Protein AF-A0A9E5IDM0-F1 (afdb_monomer_lite)

pLDDT: mean 70.28, std 18.26, range [24.25, 94.31]

Radius of gyration: 27.68 Å; chains: 1; bounding box: 79×39×85 Å

Structure (mmCIF, N/CA/C/O backbone):
data_AF-A0A9E5IDM0-F1
#
_entry.id   AF-A0A9E5IDM0-F1
#
loop_
_atom_site.group_PDB
_atom_site.id
_atom_site.type_symbol
_atom_site.label_atom_id
_atom_site.label_alt_id
_atom_site.label_comp_id
_atom_site.label_asym_id
_atom_site.label_entity_id
_atom_site.label_seq_id
_atom_site.pdbx_PDB_ins_code
_atom_site.Cartn_x
_atom_site.Cartn_y
_atom_site.Cartn_z
_atom_site.occupancy
_atom_site.B_iso_or_equiv
_atom_site.auth_seq_id
_atom_site.auth_comp_id
_atom_site.auth_asym_id
_atom_site.auth_atom_id
_atom_site.pdbx_PDB_model_num
ATOM 1 N N . MET A 1 1 ? 21.790 -0.151 -39.544 1.00 65.44 1 MET A N 1
ATOM 2 C CA . MET A 1 1 ? 23.079 0.474 -39.955 1.00 65.44 1 MET A CA 1
ATOM 3 C C . MET A 1 1 ? 24.210 -0.533 -40.186 1.00 65.44 1 MET A C 1
ATOM 5 O O . MET A 1 1 ? 24.882 -0.435 -41.205 1.00 65.44 1 MET A O 1
ATOM 9 N N . LEU A 1 2 ? 24.419 -1.517 -39.302 1.00 84.44 2 LEU A N 1
ATOM 10 C CA . LEU A 1 2 ? 25.559 -2.453 -39.369 1.00 84.44 2 LEU A CA 1
ATOM 11 C C . LEU A 1 2 ? 25.642 -3.279 -40.671 1.00 84.44 2 LEU A C 1
ATOM 13 O O . LEU A 1 2 ? 26.721 -3.464 -41.222 1.00 84.44 2 LEU A O 1
ATOM 17 N N . VAL A 1 3 ? 24.496 -3.730 -41.190 1.00 89.75 3 VAL A N 1
ATOM 18 C CA . VAL A 1 3 ? 24.413 -4.532 -42.426 1.00 89.75 3 VAL A CA 1
ATOM 19 C C . VAL A 1 3 ? 24.857 -3.738 -43.662 1.00 89.75 3 VAL A C 1
ATOM 21 O O . VAL A 1 3 ? 25.519 -4.286 -44.539 1.00 89.75 3 VAL A O 1
ATOM 24 N N . LEU A 1 4 ? 24.542 -2.441 -43.721 1.00 87.81 4 LEU A N 1
ATOM 25 C CA . LEU A 1 4 ? 24.950 -1.579 -44.836 1.00 87.81 4 LEU A CA 1
ATOM 26 C C . LEU A 1 4 ? 26.448 -1.256 -44.771 1.00 87.81 4 LEU A C 1
ATOM 28 O O . LEU A 1 4 ? 27.125 -1.334 -45.790 1.00 87.81 4 LEU A O 1
ATOM 32 N N . ALA A 1 5 ? 26.981 -1.006 -43.571 1.00 86.94 5 ALA A N 1
ATOM 33 C CA . ALA A 1 5 ? 28.419 -0.825 -43.368 1.00 86.94 5 ALA A CA 1
ATOM 34 C C . ALA A 1 5 ? 29.219 -2.087 -43.749 1.00 86.94 5 ALA A C 1
ATOM 36 O O . ALA A 1 5 ? 30.272 -1.996 -44.377 1.00 86.94 5 ALA A O 1
ATOM 37 N N . ALA A 1 6 ? 28.697 -3.278 -43.437 1.00 89.12 6 ALA A N 1
ATOM 38 C CA . ALA A 1 6 ? 29.298 -4.540 -43.866 1.00 89.12 6 ALA A CA 1
ATOM 39 C C . ALA A 1 6 ? 29.249 -4.720 -45.396 1.00 89.12 6 ALA A C 1
ATOM 41 O O . ALA A 1 6 ? 30.237 -5.139 -45.997 1.00 89.12 6 ALA A O 1
ATOM 42 N N . ARG A 1 7 ? 28.129 -4.365 -46.043 1.00 88.88 7 ARG A N 1
ATOM 43 C CA . ARG A 1 7 ? 27.989 -4.395 -47.511 1.00 88.88 7 ARG A CA 1
ATOM 44 C C . ARG A 1 7 ? 28.996 -3.476 -48.205 1.00 88.88 7 ARG A C 1
ATOM 46 O O . ARG A 1 7 ? 29.552 -3.866 -49.232 1.00 88.88 7 ARG A O 1
ATOM 53 N N . GLU A 1 8 ? 29.228 -2.292 -47.651 1.00 86.06 8 GLU A N 1
ATOM 54 C CA . GLU A 1 8 ? 30.198 -1.323 -48.163 1.00 86.06 8 GLU A CA 1
ATOM 55 C C . GLU A 1 8 ? 31.639 -1.829 -48.005 1.00 86.06 8 GLU A C 1
ATOM 57 O O . GLU A 1 8 ? 32.403 -1.820 -48.971 1.00 86.06 8 GLU A O 1
ATOM 62 N N . ALA A 1 9 ? 31.976 -2.371 -46.830 1.00 87.19 9 ALA A N 1
ATOM 63 C CA . ALA A 1 9 ? 33.301 -2.921 -46.545 1.00 87.19 9 ALA A CA 1
ATOM 64 C C . ALA A 1 9 ? 33.654 -4.135 -47.424 1.00 87.19 9 ALA A C 1
ATOM 66 O O . ALA A 1 9 ? 34.781 -4.247 -47.894 1.00 87.19 9 ALA A O 1
ATOM 67 N N . VAL A 1 10 ? 32.698 -5.036 -47.679 1.00 87.88 10 VAL A N 1
ATOM 68 C CA . VAL A 1 10 ? 32.912 -6.217 -48.540 1.00 87.88 10 VAL A CA 1
ATOM 69 C C . VAL A 1 10 ? 32.861 -5.850 -50.026 1.00 87.88 10 VAL A C 1
ATOM 71 O O . VAL A 1 10 ? 33.499 -6.493 -50.856 1.00 87.88 10 VAL A O 1
ATOM 74 N N . GLY A 1 11 ? 32.113 -4.803 -50.374 1.00 82.56 11 GLY A N 1
ATOM 75 C CA . GLY A 1 11 ? 31.937 -4.353 -51.750 1.00 82.56 11 GLY A CA 1
ATOM 76 C C . GLY A 1 11 ? 33.143 -3.655 -52.368 1.00 82.56 11 GLY A C 1
ATOM 77 O O . GLY A 1 11 ? 33.160 -3.508 -53.587 1.00 82.56 11 GLY A O 1
ATOM 78 N N . ASN A 1 12 ? 34.114 -3.190 -51.570 1.00 80.69 12 ASN A N 1
ATOM 79 C CA . ASN A 1 12 ? 35.267 -2.403 -52.039 1.00 80.69 12 ASN A CA 1
ATOM 80 C C . ASN A 1 12 ? 34.879 -1.248 -52.994 1.00 80.69 12 ASN A C 1
ATOM 82 O O . ASN A 1 12 ? 35.569 -0.967 -53.971 1.00 80.69 12 ASN A O 1
ATOM 86 N N . GLY A 1 13 ? 33.743 -0.587 -52.742 1.00 74.06 13 GLY A N 1
ATOM 87 C CA . GLY A 1 13 ? 33.247 0.522 -53.568 1.00 74.06 13 GLY A CA 1
ATOM 88 C C . GLY A 1 13 ? 32.545 0.122 -54.875 1.00 74.06 13 GLY A C 1
ATOM 89 O O . GLY A 1 13 ? 32.106 1.002 -55.617 1.00 74.06 13 GLY A O 1
ATOM 90 N N . VAL A 1 14 ? 32.389 -1.176 -55.161 1.00 81.56 14 VAL A N 1
ATOM 91 C CA . VAL A 1 14 ? 31.625 -1.666 -56.318 1.00 81.56 14 VAL A CA 1
ATOM 92 C C . VAL A 1 14 ? 30.125 -1.542 -56.045 1.00 81.56 14 VAL A C 1
ATOM 94 O O . VAL A 1 14 ? 29.574 -2.204 -55.155 1.00 81.56 14 VAL A O 1
ATOM 97 N N . LYS A 1 15 ? 29.465 -0.691 -56.838 1.00 77.00 15 LYS A N 1
ATOM 98 C CA . LYS A 1 15 ? 28.010 -0.513 -56.825 1.00 77.00 15 LYS A CA 1
ATOM 99 C C . LYS A 1 15 ? 27.348 -1.625 -57.627 1.00 77.00 15 LYS A C 1
ATOM 101 O O . LYS A 1 15 ? 27.653 -1.796 -58.804 1.00 77.00 15 LYS A O 1
ATOM 106 N N . ASP A 1 16 ? 26.440 -2.346 -56.983 1.00 87.44 16 ASP A N 1
ATOM 107 C CA . ASP A 1 16 ? 25.633 -3.384 -57.619 1.00 87.44 16 ASP A CA 1
ATOM 108 C C . ASP A 1 16 ? 24.217 -3.286 -57.062 1.00 87.44 16 ASP A C 1
ATOM 110 O O . ASP A 1 16 ? 23.962 -3.620 -55.904 1.00 87.44 16 ASP A O 1
ATOM 114 N N . GLU A 1 17 ? 23.295 -2.825 -57.905 1.00 85.06 17 GLU A N 1
ATOM 115 C CA . GLU A 1 17 ? 21.913 -2.552 -57.518 1.00 85.06 17 GLU A CA 1
ATOM 116 C C . GLU A 1 17 ? 21.200 -3.788 -56.957 1.00 85.06 17 GLU A C 1
ATOM 118 O O . GLU A 1 17 ? 20.354 -3.668 -56.067 1.00 85.06 17 GLU A O 1
ATOM 123 N N . THR A 1 18 ? 21.553 -4.989 -57.424 1.00 89.00 18 THR A N 1
ATOM 124 C CA . THR A 1 18 ? 20.909 -6.227 -56.974 1.00 89.00 18 THR A CA 1
ATOM 125 C C . THR A 1 18 ? 21.349 -6.605 -55.561 1.00 89.00 18 THR A C 1
ATOM 127 O O . THR A 1 18 ? 20.502 -6.902 -54.706 1.00 89.00 18 THR A O 1
ATOM 130 N N . PHE A 1 19 ? 22.652 -6.523 -55.276 1.00 85.81 19 PHE A N 1
ATOM 131 C CA . PHE A 1 19 ? 23.197 -6.780 -53.943 1.00 85.81 19 PHE A CA 1
ATOM 132 C C . PHE A 1 19 ? 22.873 -5.657 -52.958 1.00 85.81 19 PHE A C 1
ATOM 134 O O . PHE A 1 19 ? 22.609 -5.936 -51.788 1.00 85.81 19 PHE A O 1
ATOM 141 N N . ASP A 1 20 ? 22.815 -4.408 -53.415 1.00 87.75 20 ASP A N 1
ATOM 142 C CA . ASP A 1 20 ? 22.456 -3.256 -52.583 1.00 87.75 20 ASP A CA 1
ATOM 143 C C . ASP A 1 20 ? 20.983 -3.330 -52.154 1.00 87.75 20 ASP A C 1
ATOM 145 O O . ASP A 1 20 ? 20.658 -3.148 -50.976 1.00 87.75 20 ASP A O 1
ATOM 149 N N . ALA A 1 21 ? 20.089 -3.725 -53.066 1.00 89.19 21 ALA A N 1
ATOM 150 C CA . ALA A 1 21 ? 18.690 -3.981 -52.737 1.00 89.19 21 ALA A CA 1
ATOM 151 C C . ALA A 1 21 ? 18.520 -5.169 -51.769 1.00 89.19 21 ALA A C 1
ATOM 153 O O . ALA A 1 21 ? 17.662 -5.131 -50.881 1.00 89.19 21 ALA A O 1
ATOM 154 N N . ALA A 1 22 ? 19.327 -6.227 -51.908 1.00 90.44 22 ALA A N 1
ATOM 155 C CA . ALA A 1 22 ? 19.320 -7.357 -50.977 1.00 90.44 22 ALA A CA 1
ATOM 156 C C . ALA A 1 22 ? 19.828 -6.961 -49.580 1.00 90.44 22 ALA A C 1
ATOM 158 O O . ALA A 1 22 ? 19.197 -7.312 -48.579 1.00 90.44 22 ALA A O 1
ATOM 159 N N . ALA A 1 23 ? 20.906 -6.177 -49.510 1.00 90.25 23 ALA A N 1
ATOM 160 C CA . ALA A 1 23 ? 21.456 -5.653 -48.264 1.00 90.25 23 ALA A CA 1
ATOM 161 C C . ALA A 1 23 ? 20.461 -4.735 -47.543 1.00 90.25 23 ALA A C 1
ATOM 163 O O . ALA A 1 23 ? 20.332 -4.821 -46.324 1.00 90.25 23 ALA A O 1
ATOM 164 N N . MET A 1 24 ? 19.700 -3.918 -48.279 1.00 92.00 24 MET A N 1
ATOM 165 C CA . MET A 1 24 ? 18.653 -3.079 -47.695 1.00 92.00 24 MET A CA 1
ATOM 166 C C . MET A 1 24 ? 17.530 -3.914 -47.067 1.00 92.00 24 MET A C 1
ATOM 168 O O . MET A 1 24 ? 17.132 -3.655 -45.933 1.00 92.00 24 MET A O 1
ATOM 172 N N . ARG A 1 25 ? 17.057 -4.965 -47.750 1.00 92.69 25 ARG A N 1
ATOM 173 C CA . ARG A 1 25 ? 16.041 -5.874 -47.187 1.00 92.69 25 ARG A CA 1
ATOM 174 C C . ARG A 1 25 ? 16.535 -6.562 -45.914 1.00 92.69 25 ARG A C 1
ATOM 176 O O . ARG A 1 25 ? 15.801 -6.620 -44.930 1.00 92.69 25 ARG A O 1
ATOM 183 N N . ALA A 1 26 ? 17.779 -7.040 -45.917 1.00 91.62 26 ALA A N 1
ATOM 184 C CA . ALA A 1 26 ? 18.397 -7.641 -44.739 1.00 91.62 26 ALA A CA 1
ATOM 185 C C . ALA A 1 26 ? 18.574 -6.622 -43.601 1.00 91.62 26 ALA A C 1
ATOM 187 O O . ALA A 1 26 ? 18.282 -6.936 -42.450 1.00 91.62 26 ALA A O 1
ATOM 188 N N . ALA A 1 27 ? 18.982 -5.388 -43.914 1.00 92.31 27 ALA A N 1
ATOM 189 C CA . ALA A 1 27 ? 19.094 -4.310 -42.940 1.00 92.31 27 ALA A CA 1
ATOM 190 C C . ALA A 1 27 ? 17.739 -4.013 -42.287 1.00 92.31 27 ALA A C 1
ATOM 192 O O . ALA A 1 27 ? 17.658 -3.990 -41.065 1.00 92.31 27 ALA A O 1
ATOM 193 N N . CYS A 1 28 ? 16.667 -3.869 -43.071 1.00 90.00 28 CYS A N 1
ATOM 194 C CA . CYS A 1 28 ? 15.320 -3.676 -42.534 1.00 90.00 28 CYS A CA 1
ATOM 195 C C . CYS A 1 28 ? 14.881 -4.844 -41.640 1.00 90.00 28 CYS A C 1
ATOM 197 O O . CYS A 1 28 ? 14.351 -4.608 -40.561 1.00 90.00 28 CYS A O 1
ATOM 199 N N . ALA A 1 29 ? 15.124 -6.092 -42.049 1.00 91.31 29 ALA A N 1
ATOM 200 C CA . ALA A 1 29 ? 14.767 -7.262 -41.246 1.00 91.31 29 ALA A CA 1
ATOM 201 C C . ALA A 1 29 ? 15.514 -7.295 -39.900 1.00 91.31 29 ALA A C 1
ATOM 203 O O . ALA A 1 29 ? 14.903 -7.539 -38.861 1.00 91.31 29 ALA A O 1
ATOM 204 N N . VAL A 1 30 ? 16.817 -7.000 -39.902 1.00 89.19 30 VAL A N 1
ATOM 205 C CA . VAL A 1 30 ? 17.631 -6.949 -38.679 1.00 89.19 30 VAL A CA 1
ATOM 206 C C . VAL A 1 30 ? 17.204 -5.793 -37.777 1.00 89.19 30 VAL A C 1
ATOM 208 O O . VAL A 1 30 ? 17.076 -5.993 -36.575 1.00 89.19 30 VAL A O 1
ATOM 211 N N . GLU A 1 31 ? 16.927 -4.611 -38.331 1.00 88.81 31 GLU A N 1
ATOM 212 C CA . GLU A 1 31 ? 16.444 -3.468 -37.545 1.00 88.81 31 GLU A CA 1
ATOM 213 C C . GLU A 1 31 ? 15.046 -3.723 -36.961 1.00 88.81 31 GLU A C 1
ATOM 215 O O . GLU A 1 31 ? 14.772 -3.310 -35.840 1.00 88.81 31 GLU A O 1
ATOM 220 N N . LEU A 1 32 ? 14.172 -4.462 -37.657 1.00 83.06 32 LEU A N 1
ATOM 221 C CA . LEU A 1 32 ? 12.877 -4.885 -37.112 1.00 83.06 32 LEU A CA 1
ATOM 222 C C . LEU A 1 32 ? 13.038 -5.863 -35.940 1.00 83.06 32 LEU A C 1
ATOM 224 O O . LEU A 1 32 ? 12.354 -5.715 -34.930 1.00 83.06 32 LEU A O 1
ATOM 228 N N . ILE A 1 33 ? 13.953 -6.832 -36.045 1.00 82.81 33 ILE A N 1
ATOM 229 C CA . ILE A 1 33 ? 14.266 -7.759 -34.944 1.00 82.81 33 ILE A CA 1
ATOM 230 C C . ILE A 1 33 ? 14.919 -7.009 -33.777 1.00 82.81 33 ILE A C 1
ATOM 232 O O . ILE A 1 33 ? 14.589 -7.275 -32.625 1.00 82.81 33 ILE A O 1
ATOM 236 N N . HIS A 1 34 ? 15.800 -6.049 -34.058 1.00 80.69 34 HIS A N 1
ATOM 237 C CA . HIS A 1 34 ? 16.436 -5.213 -33.044 1.00 80.69 34 HIS A CA 1
ATOM 238 C C . HIS A 1 34 ? 15.423 -4.309 -32.328 1.00 80.69 34 HIS A C 1
ATOM 240 O O . HIS A 1 34 ? 15.423 -4.225 -31.105 1.00 80.69 34 HIS A O 1
ATOM 246 N N . ALA A 1 35 ? 14.505 -3.681 -33.064 1.00 75.06 35 ALA A N 1
ATOM 247 C CA . ALA A 1 35 ? 13.420 -2.902 -32.478 1.00 75.06 35 ALA A CA 1
ATOM 248 C C . ALA A 1 35 ? 12.491 -3.788 -31.635 1.00 75.06 35 ALA A C 1
ATOM 250 O O . ALA A 1 35 ? 12.112 -3.407 -30.531 1.00 75.06 35 ALA A O 1
ATOM 251 N N . TYR A 1 36 ? 12.170 -4.990 -32.122 1.00 76.44 36 TYR A N 1
ATOM 252 C CA . TYR A 1 36 ? 11.422 -5.982 -31.355 1.00 76.44 36 TYR A CA 1
ATOM 253 C C . TYR A 1 36 ? 12.153 -6.378 -30.066 1.00 76.44 36 TYR A C 1
ATOM 255 O O . TYR A 1 36 ? 11.517 -6.399 -29.015 1.00 76.44 36 TYR A O 1
ATOM 263 N N . SER A 1 37 ? 13.466 -6.642 -30.112 1.00 71.19 37 SER A N 1
ATOM 264 C CA . SER A 1 37 ? 14.245 -7.000 -28.922 1.00 71.19 37 SER A CA 1
ATOM 265 C C . SER A 1 37 ? 14.309 -5.849 -27.925 1.00 71.19 37 SER A C 1
ATOM 267 O O . SER A 1 37 ? 14.095 -6.086 -26.751 1.00 71.19 37 SER A O 1
ATOM 269 N N . LEU A 1 38 ? 14.490 -4.603 -28.375 1.00 68.69 38 LEU A N 1
ATOM 270 C CA . LEU A 1 38 ? 14.462 -3.421 -27.504 1.00 68.69 38 LEU A CA 1
ATOM 271 C C . LEU A 1 38 ? 13.108 -3.254 -26.798 1.00 68.69 38 LEU A C 1
ATOM 273 O O . LEU A 1 38 ? 13.064 -2.980 -25.604 1.00 68.69 38 LEU A O 1
ATOM 277 N N . VAL A 1 39 ? 11.999 -3.462 -27.517 1.00 64.00 39 VAL A N 1
ATOM 278 C CA . VAL A 1 39 ? 10.646 -3.406 -26.935 1.00 64.00 39 VAL A CA 1
ATOM 279 C C . VAL A 1 39 ? 10.404 -4.571 -25.969 1.00 64.00 39 VAL A C 1
ATOM 281 O O . VAL A 1 39 ? 9.762 -4.395 -24.935 1.00 64.00 39 VAL A O 1
ATOM 284 N N . HIS A 1 40 ? 10.912 -5.764 -26.284 1.00 56.91 40 HIS A N 1
ATOM 285 C CA . HIS A 1 40 ? 10.828 -6.926 -25.399 1.00 56.91 40 HIS A CA 1
ATOM 286 C C . HIS A 1 40 ? 11.726 -6.798 -24.156 1.00 56.91 40 HIS A C 1
ATOM 288 O O . HIS A 1 40 ? 11.295 -7.190 -23.075 1.00 56.91 40 HIS A O 1
ATOM 294 N N . ASP A 1 41 ? 12.902 -6.183 -24.279 1.00 55.91 41 ASP A N 1
ATOM 295 C CA . ASP A 1 41 ? 13.816 -5.829 -23.181 1.00 55.91 41 ASP A CA 1
ATOM 296 C C . ASP A 1 41 ? 13.243 -4.721 -22.277 1.00 55.91 41 ASP A C 1
ATOM 298 O O . ASP A 1 41 ? 13.732 -4.491 -21.168 1.00 55.91 41 ASP A O 1
ATOM 302 N N . ASP A 1 42 ? 12.214 -4.008 -22.741 1.00 49.47 42 ASP A N 1
ATOM 303 C CA . ASP A 1 42 ? 11.459 -3.022 -21.965 1.00 49.47 42 ASP A CA 1
ATOM 304 C C . ASP A 1 42 ? 10.237 -3.637 -21.254 1.00 49.47 42 ASP A C 1
ATOM 306 O O . ASP A 1 42 ? 9.565 -2.952 -20.472 1.00 49.47 42 ASP A O 1
ATOM 310 N N . MET A 1 43 ? 9.937 -4.927 -21.469 1.00 48.06 43 MET A N 1
ATOM 311 C CA . MET A 1 43 ? 8.842 -5.592 -20.766 1.00 48.06 43 MET A CA 1
ATOM 312 C C . MET A 1 43 ? 9.243 -6.031 -19.343 1.00 48.06 43 MET A C 1
ATOM 314 O O . MET A 1 43 ? 10.197 -6.793 -19.173 1.00 48.06 43 MET A O 1
ATOM 318 N N . PRO A 1 44 ? 8.458 -5.670 -18.302 1.00 49.38 44 PRO A N 1
ATOM 319 C CA . PRO A 1 44 ? 8.784 -5.950 -16.895 1.00 49.38 44 PRO A CA 1
ATOM 320 C C . PRO A 1 44 ? 8.924 -7.431 -16.517 1.00 49.38 44 PRO A C 1
ATOM 322 O O . PRO A 1 44 ? 9.389 -7.730 -15.424 1.00 49.38 44 PRO A O 1
ATOM 325 N N . CYS A 1 45 ? 8.451 -8.354 -17.360 1.00 52.25 45 CYS A N 1
ATOM 326 C CA . CYS A 1 45 ? 8.518 -9.796 -17.124 1.00 52.25 45 CYS A CA 1
ATOM 327 C C . CYS A 1 45 ? 9.753 -10.478 -17.738 1.00 52.25 45 CYS A C 1
ATOM 329 O O . CYS A 1 45 ? 9.960 -11.656 -17.460 1.00 52.25 45 CYS A O 1
ATOM 331 N N . MET A 1 46 ? 10.540 -9.774 -18.563 1.00 50.16 46 MET A N 1
ATOM 332 C CA . MET A 1 46 ? 11.764 -10.301 -19.189 1.00 50.16 46 MET A CA 1
ATOM 333 C C . MET A 1 46 ? 13.034 -9.513 -18.840 1.00 50.16 46 MET A C 1
ATOM 335 O O . MET A 1 46 ? 14.132 -10.002 -19.094 1.00 50.16 46 MET A O 1
ATOM 339 N N . ASP A 1 47 ? 12.901 -8.343 -18.215 1.00 55.16 47 ASP A N 1
ATOM 340 C CA . ASP A 1 47 ? 14.022 -7.581 -17.666 1.00 55.16 47 ASP A CA 1
ATOM 341 C C . ASP A 1 47 ? 14.554 -8.268 -16.389 1.00 55.16 47 ASP A C 1
ATOM 343 O O . ASP A 1 47 ? 13.863 -8.298 -15.372 1.00 55.16 47 ASP A O 1
ATOM 347 N N . ASN A 1 48 ? 15.758 -8.851 -16.457 1.00 55.03 48 ASN A N 1
ATOM 348 C CA . ASN A 1 48 ? 16.472 -9.463 -15.322 1.00 55.03 48 ASN A CA 1
ATOM 349 C C . ASN A 1 48 ? 17.638 -8.585 -14.819 1.00 55.03 48 ASN A C 1
ATOM 351 O O . ASN A 1 48 ? 18.375 -8.999 -13.919 1.00 55.03 48 ASN A O 1
ATOM 355 N N . ASP A 1 49 ? 17.850 -7.404 -15.412 1.00 59.38 49 ASP A N 1
ATOM 356 C CA . ASP A 1 49 ? 18.984 -6.548 -15.072 1.00 59.38 49 ASP A CA 1
ATOM 357 C C . ASP A 1 49 ? 18.708 -5.727 -13.813 1.00 59.38 49 ASP A C 1
ATOM 359 O O . ASP A 1 49 ? 17.672 -5.076 -13.666 1.00 59.38 49 ASP A O 1
ATOM 363 N N . VAL A 1 50 ? 19.689 -5.692 -12.907 1.00 59.44 50 VAL A N 1
ATOM 364 C CA . VAL A 1 50 ? 19.544 -4.991 -11.623 1.00 59.44 50 VAL A CA 1
ATOM 365 C C . VAL A 1 50 ? 19.606 -3.462 -11.786 1.00 59.44 50 VAL A C 1
ATOM 367 O O . VAL A 1 50 ? 19.000 -2.711 -11.018 1.00 59.44 50 VAL A O 1
ATOM 370 N N . LEU A 1 51 ? 20.349 -2.983 -12.790 1.00 59.88 51 LEU A N 1
ATOM 371 C CA . LEU A 1 51 ? 20.607 -1.565 -13.044 1.00 59.88 51 LEU A CA 1
ATOM 372 C C . LEU A 1 51 ? 20.520 -1.254 -14.542 1.00 59.88 51 LEU A C 1
ATOM 374 O O . LEU A 1 51 ? 21.138 -1.927 -15.360 1.00 59.88 51 LEU A O 1
ATOM 378 N N . ARG A 1 52 ? 19.869 -0.143 -14.894 1.00 63.44 52 ARG A N 1
ATOM 379 C CA . ARG A 1 52 ? 19.848 0.440 -16.239 1.00 63.44 52 ARG A CA 1
ATOM 380 C C . ARG A 1 52 ? 20.253 1.910 -16.168 1.00 63.44 52 ARG A C 1
ATOM 382 O O . ARG A 1 52 ? 19.649 2.708 -15.456 1.00 63.44 52 ARG A O 1
ATOM 389 N N . ARG A 1 53 ? 21.303 2.287 -16.909 1.00 69.31 53 ARG A N 1
ATOM 390 C CA . ARG A 1 53 ? 21.861 3.662 -16.930 1.00 69.31 53 ARG A CA 1
ATOM 391 C C . ARG A 1 53 ? 22.195 4.203 -15.527 1.00 69.31 53 ARG A C 1
ATOM 393 O O . ARG A 1 53 ? 21.976 5.377 -15.239 1.00 69.31 53 ARG A O 1
ATOM 400 N N . GLY A 1 54 ? 22.681 3.328 -14.643 1.00 62.25 54 GLY A N 1
ATOM 401 C CA . GLY A 1 54 ? 23.013 3.671 -13.256 1.00 62.25 54 GLY A CA 1
ATOM 402 C C . GLY A 1 54 ? 21.806 3.850 -12.328 1.00 62.25 54 GLY A C 1
ATOM 403 O O . GLY A 1 54 ? 21.984 4.285 -11.194 1.00 62.25 54 GLY A O 1
ATOM 404 N N . LYS A 1 55 ? 20.589 3.524 -12.782 1.00 56.88 55 LYS A N 1
ATOM 405 C CA . LYS A 1 55 ? 19.369 3.531 -11.968 1.00 56.88 55 LYS A CA 1
ATOM 406 C C . LYS A 1 55 ? 18.821 2.109 -11.822 1.00 56.88 55 LYS A C 1
ATOM 408 O O . LYS A 1 55 ? 18.921 1.347 -12.780 1.00 56.88 55 LYS A O 1
ATOM 413 N N . PRO A 1 56 ? 18.231 1.740 -10.677 1.00 61.41 56 PRO A N 1
ATOM 414 C CA . PRO A 1 56 ? 17.511 0.477 -10.546 1.00 61.41 56 PRO A CA 1
ATOM 415 C C . PRO A 1 56 ? 16.395 0.364 -11.588 1.00 61.41 56 PRO A C 1
ATOM 417 O O . PRO A 1 56 ? 15.709 1.346 -11.880 1.00 61.41 56 PRO A O 1
ATOM 420 N N . THR A 1 57 ? 16.223 -0.824 -12.158 1.00 61.69 57 THR A N 1
ATOM 421 C CA . THR A 1 57 ? 15.102 -1.149 -13.053 1.00 61.69 57 THR A CA 1
ATOM 422 C C . THR A 1 57 ? 13.787 -1.212 -12.267 1.00 61.69 57 THR A C 1
ATOM 424 O O . THR A 1 57 ? 13.775 -1.360 -11.046 1.00 61.69 57 THR A O 1
ATOM 427 N N . VAL A 1 58 ? 12.643 -1.083 -12.948 1.00 58.09 58 VAL A N 1
ATOM 428 C CA . VAL A 1 58 ? 11.312 -0.977 -12.305 1.00 58.09 58 VAL A CA 1
ATOM 429 C C . VAL A 1 58 ? 10.996 -2.206 -11.440 1.00 58.09 58 VAL A C 1
ATOM 431 O O . VAL A 1 58 ? 10.431 -2.070 -10.355 1.00 58.09 58 VAL A O 1
ATOM 434 N N . HIS A 1 59 ? 11.390 -3.403 -11.878 1.00 59.56 59 HIS A N 1
ATOM 435 C CA . HIS A 1 59 ? 11.190 -4.633 -11.112 1.00 59.56 59 HIS A CA 1
ATOM 436 C C . HIS A 1 59 ? 12.116 -4.715 -9.883 1.00 59.56 59 HIS A C 1
ATOM 438 O O . HIS A 1 59 ? 11.717 -5.283 -8.874 1.00 59.56 59 HIS A O 1
ATOM 444 N N . VAL A 1 60 ? 13.294 -4.086 -9.896 1.00 60.72 60 VAL A N 1
ATOM 445 C CA . VAL A 1 60 ? 14.141 -3.944 -8.696 1.00 60.72 60 VAL A CA 1
ATOM 446 C C . VAL A 1 60 ? 13.594 -2.870 -7.763 1.00 60.72 60 VAL A C 1
ATOM 448 O O . VAL A 1 60 ? 13.532 -3.071 -6.555 1.00 60.72 60 VAL A O 1
ATOM 451 N N . GLN A 1 61 ? 13.158 -1.737 -8.314 1.00 63.81 61 GLN A N 1
ATOM 452 C CA . GLN A 1 61 ? 12.669 -0.605 -7.531 1.00 63.81 61 GLN A CA 1
ATOM 453 C C . GLN A 1 61 ? 11.328 -0.901 -6.839 1.00 63.81 61 GLN A C 1
ATOM 455 O O . GLN A 1 61 ? 11.120 -0.475 -5.706 1.00 63.81 61 GLN A O 1
ATOM 460 N N . PHE A 1 62 ? 10.414 -1.622 -7.499 1.00 65.25 62 PHE A N 1
ATOM 461 C CA . PHE A 1 62 ? 9.060 -1.881 -6.986 1.00 65.25 62 PHE A CA 1
ATOM 462 C C . PHE A 1 62 ? 8.744 -3.363 -6.755 1.00 65.25 62 PHE A C 1
ATOM 464 O O . PHE A 1 62 ? 7.741 -3.674 -6.104 1.00 65.25 62 PHE A O 1
ATOM 471 N N . GLY A 1 63 ? 9.553 -4.291 -7.273 1.00 75.56 63 GLY A N 1
ATOM 472 C CA . GLY A 1 63 ? 9.246 -5.722 -7.221 1.00 75.56 63 GLY A CA 1
ATOM 473 C C . GLY A 1 63 ? 9.275 -6.289 -5.811 1.00 75.56 63 GLY A C 1
ATOM 474 O O . GLY A 1 63 ? 8.383 -7.063 -5.474 1.00 75.56 63 GLY A O 1
ATOM 475 N N . GLU A 1 64 ? 10.197 -5.847 -4.952 1.00 78.88 64 GLU A N 1
ATOM 476 C CA . GLU A 1 64 ? 10.224 -6.267 -3.543 1.00 78.88 64 GLU A CA 1
ATOM 477 C C . GLU A 1 64 ? 8.954 -5.820 -2.805 1.00 78.88 64 GLU A C 1
ATOM 479 O O . GLU A 1 64 ? 8.270 -6.626 -2.173 1.00 78.88 64 GLU A O 1
ATOM 484 N N . ALA A 1 65 ? 8.558 -4.554 -2.966 1.00 85.19 65 ALA A N 1
ATOM 485 C CA . ALA A 1 65 ? 7.337 -4.041 -2.355 1.00 85.19 65 ALA A CA 1
ATOM 486 C C . ALA A 1 65 ? 6.081 -4.762 -2.872 1.00 85.19 65 ALA A C 1
ATOM 488 O O . ALA A 1 65 ? 5.130 -4.989 -2.119 1.00 85.19 65 ALA A O 1
ATOM 489 N N . GLN A 1 66 ? 6.057 -5.137 -4.154 1.00 87.12 66 GLN A N 1
ATOM 490 C CA . GLN A 1 66 ? 4.957 -5.903 -4.732 1.00 87.12 66 GLN A CA 1
ATOM 491 C C . GLN A 1 66 ? 4.952 -7.365 -4.261 1.00 87.12 66 GLN A C 1
ATOM 493 O O . GLN A 1 66 ? 3.872 -7.905 -4.010 1.00 87.12 66 GLN A O 1
ATOM 498 N N . ALA A 1 67 ? 6.120 -7.988 -4.102 1.00 80.38 67 ALA A N 1
ATOM 499 C CA . ALA A 1 67 ? 6.263 -9.333 -3.553 1.00 80.38 67 ALA A CA 1
ATOM 500 C C . ALA A 1 67 ? 5.751 -9.385 -2.109 1.00 80.38 67 ALA A C 1
ATOM 502 O O . ALA A 1 67 ? 4.849 -10.170 -1.820 1.00 80.38 67 ALA A O 1
ATOM 503 N N . LEU A 1 68 ? 6.202 -8.460 -1.255 1.00 85.44 68 LEU A N 1
ATOM 504 C CA . LEU A 1 68 ? 5.715 -8.304 0.120 1.00 85.44 68 LEU A CA 1
ATOM 505 C C . LEU A 1 68 ? 4.208 -8.039 0.166 1.00 85.44 68 LEU A C 1
ATOM 507 O O . LEU A 1 68 ? 3.483 -8.605 0.981 1.00 85.44 68 LEU A O 1
ATOM 511 N N . PHE A 1 69 ? 3.686 -7.212 -0.741 1.00 90.31 69 PHE A N 1
ATOM 512 C CA . PHE A 1 69 ? 2.247 -6.975 -0.820 1.00 90.31 69 PHE A CA 1
ATOM 513 C C . PHE A 1 69 ? 1.462 -8.252 -1.170 1.00 90.31 69 PHE A C 1
ATOM 515 O O . PHE A 1 69 ? 0.404 -8.521 -0.592 1.00 90.31 69 PHE A O 1
ATOM 522 N N . ASN A 1 70 ? 1.960 -9.046 -2.117 1.00 86.81 70 ASN A N 1
ATOM 523 C CA . ASN A 1 70 ? 1.329 -10.303 -2.510 1.00 86.81 70 ASN A CA 1
ATOM 524 C C . ASN A 1 70 ? 1.404 -11.333 -1.380 1.00 86.81 70 ASN A C 1
ATOM 526 O O . ASN A 1 70 ? 0.398 -11.976 -1.080 1.00 86.81 70 ASN A O 1
ATOM 530 N N . GLU A 1 71 ? 2.547 -11.426 -0.707 1.00 81.69 71 GLU A N 1
ATOM 531 C CA . GLU A 1 71 ? 2.739 -12.258 0.476 1.00 81.69 71 GLU A CA 1
ATOM 532 C C . GLU A 1 71 ? 1.749 -11.869 1.585 1.00 81.69 71 GLU A C 1
ATOM 534 O O . GLU A 1 71 ? 0.970 -12.709 2.039 1.00 81.69 71 GLU A O 1
ATOM 539 N N . GLY A 1 72 ? 1.634 -10.578 1.911 1.00 88.44 72 GLY A N 1
ATOM 540 C CA . GLY A 1 72 ? 0.633 -10.079 2.858 1.00 88.44 72 GLY A CA 1
ATOM 541 C C . GLY A 1 72 ? -0.806 -10.431 2.460 1.00 88.44 72 GLY A C 1
ATOM 542 O O . GLY A 1 72 ? -1.626 -10.795 3.304 1.00 88.44 72 GLY A O 1
ATOM 543 N N . SER A 1 73 ? -1.118 -10.412 1.160 1.00 90.31 73 SER A N 1
ATOM 544 C CA . SER A 1 73 ? -2.414 -10.859 0.630 1.00 90.31 73 SER A CA 1
ATOM 545 C C . SER A 1 73 ? -2.658 -12.352 0.835 1.00 90.31 73 SER A C 1
ATOM 547 O O . SER A 1 73 ? -3.770 -12.744 1.201 1.00 90.31 73 SER A O 1
ATOM 549 N N . THR A 1 74 ? -1.635 -13.192 0.654 1.00 86.44 74 THR A N 1
ATOM 550 C CA . THR A 1 74 ? -1.742 -14.627 0.951 1.00 86.44 74 THR A CA 1
ATOM 551 C C . THR A 1 74 ? -1.940 -14.871 2.443 1.00 86.44 74 THR A C 1
ATOM 553 O O . THR A 1 74 ? -2.880 -15.576 2.812 1.00 86.44 74 THR A O 1
ATOM 556 N N . PHE A 1 75 ? -1.163 -14.212 3.308 1.00 85.31 75 PHE A N 1
ATOM 557 C CA . PHE A 1 75 ? -1.328 -14.311 4.756 1.00 85.31 75 PHE A CA 1
ATOM 558 C C . PHE A 1 75 ? -2.727 -13.899 5.202 1.00 85.31 75 PHE A C 1
ATOM 560 O O . PHE A 1 75 ? -3.383 -14.668 5.909 1.00 85.31 75 PHE A O 1
ATOM 567 N N . TYR A 1 76 ? -3.234 -12.772 4.694 1.00 89.06 76 TYR A N 1
ATOM 568 C CA . TYR A 1 76 ? -4.593 -12.315 4.967 1.00 89.06 76 TYR A CA 1
ATOM 569 C C . TYR A 1 76 ? -5.633 -13.379 4.599 1.00 89.06 76 TYR A C 1
ATOM 571 O O . TYR A 1 76 ? -6.517 -13.684 5.395 1.00 89.06 76 TYR A O 1
ATOM 579 N N . LYS A 1 77 ? -5.537 -13.959 3.394 1.00 87.06 77 LYS A N 1
ATOM 580 C CA . LYS A 1 77 ? -6.489 -14.981 2.924 1.00 87.06 77 LYS A CA 1
ATOM 581 C C . LYS A 1 77 ? -6.430 -16.256 3.763 1.00 87.06 77 LYS A C 1
ATOM 583 O O . LYS A 1 77 ? -7.446 -16.915 3.927 1.00 87.06 77 LYS A O 1
ATOM 588 N N . THR A 1 78 ? -5.258 -16.578 4.307 1.00 89.44 78 THR A N 1
ATOM 589 C CA . THR A 1 78 ? -5.063 -17.709 5.228 1.00 89.44 78 THR A CA 1
ATOM 590 C C . THR A 1 78 ? -5.421 -17.393 6.687 1.00 89.44 78 THR A C 1
ATOM 592 O O . THR A 1 78 ? -5.178 -18.223 7.554 1.00 89.44 78 THR A O 1
ATOM 595 N N . GLY A 1 79 ? -5.958 -16.202 6.988 1.00 85.19 79 GLY A N 1
ATOM 596 C CA . GLY A 1 79 ? -6.330 -15.786 8.349 1.00 85.19 79 GLY A CA 1
ATOM 597 C C . GLY A 1 79 ? -5.156 -15.372 9.245 1.00 85.19 79 GLY A C 1
ATOM 598 O O . GLY A 1 79 ? -5.349 -15.055 10.415 1.00 85.19 79 GLY A O 1
ATOM 599 N N . ARG A 1 80 ? -3.928 -15.331 8.714 1.00 84.25 80 ARG A N 1
ATOM 600 C CA . ARG A 1 80 ? -2.712 -14.944 9.447 1.00 84.25 80 ARG A CA 1
ATOM 601 C C . ARG A 1 80 ? -2.541 -13.427 9.408 1.00 84.25 80 ARG A C 1
ATOM 603 O O . ARG A 1 80 ? -1.684 -12.888 8.710 1.00 84.25 80 ARG A O 1
ATOM 610 N N . PHE A 1 81 ? -3.421 -12.726 10.119 1.00 85.81 81 PHE A N 1
ATOM 611 C CA . PHE A 1 81 ? -3.547 -11.270 10.018 1.00 85.81 81 PHE A CA 1
ATOM 612 C C . PHE A 1 81 ? -2.325 -10.497 10.532 1.00 85.81 81 PHE A C 1
ATOM 614 O O . PHE A 1 81 ? -1.972 -9.483 9.938 1.00 85.81 81 PHE A O 1
ATOM 621 N N . GLU A 1 82 ? -1.637 -10.983 11.568 1.00 83.00 82 GLU A N 1
ATOM 622 C CA . GLU A 1 82 ? -0.429 -10.326 12.094 1.00 83.00 82 GLU A CA 1
ATOM 623 C C . GLU A 1 82 ? 0.710 -10.305 11.066 1.00 83.00 82 GLU A C 1
ATOM 625 O O . GLU A 1 82 ? 1.292 -9.254 10.796 1.00 83.00 82 GLU A O 1
ATOM 630 N N . GLN A 1 83 ? 0.963 -11.448 10.421 1.00 81.50 83 GLN A N 1
ATOM 631 C CA . GLN A 1 83 ? 1.951 -11.571 9.344 1.00 81.50 83 GLN A CA 1
ATOM 632 C C . GLN A 1 83 ? 1.551 -10.722 8.134 1.00 81.50 83 GLN A C 1
ATOM 634 O O . GLN A 1 83 ? 2.378 -10.020 7.557 1.00 81.50 83 GLN A O 1
ATOM 639 N N . ALA A 1 84 ? 0.258 -10.703 7.790 1.00 86.06 84 ALA A N 1
ATOM 640 C CA . ALA A 1 84 ? -0.245 -9.839 6.729 1.00 86.06 84 ALA A CA 1
ATOM 641 C C . ALA A 1 84 ? 0.025 -8.353 7.015 1.00 86.06 84 ALA A C 1
ATOM 643 O O . ALA A 1 84 ? 0.437 -7.618 6.117 1.00 86.06 84 ALA A O 1
ATOM 644 N N . LEU A 1 85 ? -0.188 -7.911 8.260 1.00 86.88 85 LEU A N 1
ATOM 645 C CA . LEU A 1 85 ? 0.071 -6.536 8.681 1.00 86.88 85 LEU A CA 1
ATOM 646 C C . LEU A 1 85 ? 1.548 -6.165 8.493 1.00 86.88 85 LEU A C 1
ATOM 648 O O . LEU A 1 85 ? 1.842 -5.109 7.932 1.00 86.88 85 LEU A O 1
ATOM 652 N N . GLN A 1 86 ? 2.454 -7.054 8.905 1.00 81.62 86 GLN A N 1
ATOM 653 C CA . GLN A 1 86 ? 3.897 -6.867 8.772 1.00 81.62 86 GLN A CA 1
ATOM 654 C C . GLN A 1 86 ? 4.312 -6.713 7.304 1.00 81.62 86 GLN A C 1
ATOM 656 O O . GLN A 1 86 ? 4.942 -5.717 6.943 1.00 81.62 86 GLN A O 1
ATOM 661 N N . CYS A 1 87 ? 3.898 -7.643 6.440 1.00 84.88 87 CYS A N 1
ATOM 662 C CA . CYS A 1 87 ? 4.221 -7.595 5.015 1.00 84.88 87 CYS A CA 1
ATOM 663 C C . CYS A 1 87 ? 3.682 -6.317 4.348 1.00 84.88 87 CYS A C 1
ATOM 665 O O . CYS A 1 87 ? 4.381 -5.663 3.573 1.00 84.88 87 CYS A O 1
ATOM 667 N N . TYR A 1 88 ? 2.450 -5.904 4.673 1.00 90.06 88 TYR A N 1
ATOM 668 C CA . TYR A 1 88 ? 1.872 -4.674 4.125 1.00 90.06 88 TYR A CA 1
ATOM 669 C C . TYR A 1 88 ? 2.566 -3.398 4.621 1.00 90.06 88 TYR A C 1
ATOM 671 O O . TYR A 1 88 ? 2.654 -2.434 3.858 1.00 90.06 88 TYR A O 1
ATOM 679 N N . GLN A 1 89 ? 3.067 -3.374 5.859 1.00 87.00 89 GLN A N 1
ATOM 680 C CA . GLN A 1 89 ? 3.847 -2.251 6.395 1.00 87.00 89 GLN A CA 1
ATOM 681 C C . GLN A 1 89 ? 5.220 -2.141 5.733 1.00 87.00 89 GLN A C 1
ATOM 683 O O . GLN A 1 89 ? 5.604 -1.052 5.315 1.00 87.00 89 GLN A O 1
ATOM 688 N N . GLN A 1 90 ? 5.925 -3.259 5.557 1.00 83.25 90 GLN A N 1
ATOM 689 C CA . GLN A 1 90 ? 7.198 -3.269 4.833 1.00 83.25 90 GLN A CA 1
ATOM 690 C C . GLN A 1 90 ? 7.004 -2.814 3.379 1.00 83.25 90 GLN A C 1
ATOM 692 O O . GLN A 1 90 ? 7.725 -1.941 2.896 1.00 83.25 90 GLN A O 1
ATOM 697 N N . ALA A 1 91 ? 5.954 -3.305 2.711 1.00 88.56 91 ALA A N 1
ATOM 698 C CA . ALA A 1 91 ? 5.590 -2.841 1.375 1.00 88.56 91 ALA A CA 1
ATOM 699 C C . ALA A 1 91 ? 5.262 -1.337 1.343 1.00 88.56 91 ALA A C 1
ATOM 701 O O . ALA A 1 91 ? 5.603 -0.658 0.378 1.00 88.56 91 ALA A O 1
ATOM 702 N N . LEU A 1 92 ? 4.587 -0.804 2.370 1.00 90.56 92 LEU A N 1
ATOM 703 C CA . LEU A 1 92 ? 4.294 0.627 2.489 1.00 90.56 92 LEU A CA 1
ATOM 704 C C . LEU A 1 92 ? 5.576 1.460 2.613 1.00 90.56 92 LEU A C 1
ATOM 706 O O . LEU A 1 92 ? 5.702 2.456 1.906 1.00 90.56 92 LEU A O 1
ATOM 710 N N . ALA A 1 93 ? 6.516 1.049 3.467 1.00 85.81 93 ALA A N 1
ATOM 711 C CA . ALA A 1 93 ? 7.787 1.745 3.657 1.00 85.81 93 ALA A CA 1
ATOM 712 C C . ALA A 1 93 ? 8.600 1.806 2.351 1.00 85.81 93 ALA A C 1
ATOM 714 O O . ALA A 1 93 ? 9.053 2.879 1.958 1.00 85.81 93 ALA A O 1
ATOM 715 N N . LEU A 1 94 ? 8.695 0.684 1.629 1.00 83.44 94 LEU A N 1
ATOM 716 C CA . LEU A 1 94 ? 9.395 0.620 0.341 1.00 83.44 94 LEU A CA 1
ATOM 717 C C . LEU A 1 94 ? 8.699 1.445 -0.750 1.00 83.44 94 LEU A C 1
ATOM 719 O O . LEU A 1 94 ? 9.352 2.184 -1.481 1.00 83.44 94 LEU A O 1
ATOM 723 N N . ARG A 1 95 ? 7.363 1.380 -0.848 1.00 88.56 95 ARG A N 1
ATOM 724 C CA . ARG A 1 95 ? 6.595 2.203 -1.805 1.00 88.56 95 ARG A CA 1
ATOM 725 C C . ARG A 1 95 ? 6.766 3.691 -1.537 1.00 88.56 95 ARG A C 1
ATOM 727 O O . ARG A 1 95 ? 6.887 4.463 -2.483 1.00 88.56 95 ARG A O 1
ATOM 734 N N . ARG A 1 96 ? 6.842 4.070 -0.262 1.00 87.12 96 ARG A N 1
ATOM 735 C CA . ARG A 1 96 ? 7.084 5.446 0.160 1.00 87.12 96 ARG A CA 1
ATOM 736 C C . ARG A 1 96 ? 8.491 5.925 -0.178 1.00 87.12 96 ARG A C 1
ATOM 738 O O . ARG A 1 96 ? 8.634 7.016 -0.720 1.00 87.12 96 ARG A O 1
ATOM 745 N N . GLN A 1 97 ? 9.510 5.097 0.053 1.00 82.44 97 GLN A N 1
ATOM 746 C CA . GLN A 1 97 ? 10.883 5.369 -0.388 1.00 82.44 97 GLN A CA 1
ATOM 747 C C . GLN A 1 97 ? 10.955 5.548 -1.913 1.00 82.44 97 GLN A C 1
ATOM 749 O O . GLN A 1 97 ? 11.626 6.448 -2.411 1.00 82.44 97 GLN A O 1
ATOM 754 N N . ALA A 1 98 ? 10.225 4.719 -2.660 1.00 83.00 98 ALA A N 1
ATOM 755 C CA . ALA A 1 98 ? 10.200 4.761 -4.116 1.00 83.00 98 ALA A CA 1
ATOM 756 C C . ALA A 1 98 ? 9.287 5.862 -4.702 1.00 83.00 98 ALA A C 1
ATOM 758 O O . ALA A 1 98 ? 9.265 6.038 -5.921 1.00 83.00 98 ALA A O 1
ATOM 759 N N . GLY A 1 99 ? 8.534 6.593 -3.870 1.00 83.75 99 GLY A N 1
ATOM 760 C CA . GLY A 1 99 ? 7.588 7.628 -4.300 1.00 83.75 99 GLY A CA 1
ATOM 761 C C . GLY A 1 99 ? 6.325 7.105 -5.005 1.00 83.75 99 GLY A C 1
ATOM 762 O O . GLY A 1 99 ? 5.642 7.875 -5.687 1.00 83.75 99 GLY A O 1
ATOM 763 N N . ASP A 1 100 ? 5.993 5.817 -4.860 1.00 85.94 100 ASP A N 1
ATOM 764 C CA . ASP A 1 100 ? 4.797 5.194 -5.443 1.00 85.94 100 ASP A CA 1
ATOM 765 C C . ASP A 1 100 ? 3.543 5.509 -4.617 1.00 85.94 100 ASP A C 1
ATOM 767 O O . ASP A 1 100 ? 3.090 4.720 -3.784 1.00 85.94 100 ASP A O 1
ATOM 771 N N . ARG A 1 101 ? 2.938 6.671 -4.888 1.00 86.50 101 ARG A N 1
ATOM 772 C CA . ARG A 1 101 ? 1.735 7.150 -4.181 1.00 86.50 101 ARG A CA 1
ATOM 773 C C . ARG A 1 101 ? 0.536 6.204 -4.291 1.00 86.50 101 ARG A C 1
ATOM 775 O O . ARG A 1 101 ? -0.224 6.048 -3.336 1.00 86.50 101 ARG A O 1
ATOM 782 N N . GLU A 1 102 ? 0.336 5.580 -5.450 1.00 86.50 102 GLU A N 1
ATOM 783 C CA . GLU A 1 102 ? -0.803 4.683 -5.677 1.00 86.50 102 GLU A CA 1
ATOM 784 C C . GLU A 1 102 ? -0.571 3.324 -4.996 1.00 86.50 102 GLU A C 1
ATOM 786 O O . GLU A 1 102 ? -1.491 2.755 -4.399 1.00 86.50 102 GLU A O 1
ATOM 791 N N . GLY A 1 103 ? 0.667 2.826 -4.996 1.00 88.62 103 GLY A N 1
ATOM 792 C CA . GLY A 1 103 ? 1.072 1.697 -4.169 1.00 88.62 103 GLY A CA 1
ATOM 793 C C . GLY A 1 103 ? 0.930 1.980 -2.675 1.00 88.62 103 GLY A C 1
ATOM 794 O O . GLY A 1 103 ? 0.420 1.119 -1.952 1.00 88.62 103 GLY A O 1
ATOM 795 N N . GLU A 1 104 ? 1.346 3.156 -2.194 1.00 91.50 104 GLU A N 1
ATOM 796 C CA . GLU A 1 104 ? 1.171 3.573 -0.796 1.00 91.50 104 GLU A CA 1
ATOM 797 C C . GLU A 1 104 ? -0.307 3.510 -0.397 1.00 91.50 104 GLU A C 1
ATOM 799 O O . GLU A 1 104 ? -0.667 2.844 0.578 1.00 91.50 104 GLU A O 1
ATOM 804 N N . ALA A 1 105 ? -1.187 4.128 -1.195 1.00 91.44 105 ALA A N 1
ATOM 805 C CA . ALA A 1 105 ? -2.627 4.105 -0.962 1.00 91.44 105 ALA A CA 1
ATOM 806 C C . ALA A 1 105 ? -3.183 2.672 -0.896 1.00 91.44 105 ALA A C 1
ATOM 808 O O . ALA A 1 105 ? -4.017 2.364 -0.036 1.00 91.44 105 ALA A O 1
ATOM 809 N N . ARG A 1 106 ? -2.695 1.774 -1.761 1.00 92.12 106 ARG A N 1
ATOM 810 C CA . ARG A 1 106 ? -3.086 0.357 -1.789 1.00 92.12 106 ARG A CA 1
ATOM 811 C C . ARG A 1 106 ? -2.601 -0.419 -0.562 1.00 92.12 106 ARG A C 1
ATOM 813 O O . ARG A 1 106 ? -3.363 -1.225 -0.020 1.00 92.12 106 ARG A O 1
ATOM 820 N N . SER A 1 107 ? -1.371 -0.175 -0.105 1.00 93.31 107 SER A N 1
ATOM 821 C CA . SER A 1 107 ? -0.844 -0.761 1.136 1.00 93.31 107 SER A CA 1
ATOM 822 C C . SER A 1 107 ? -1.659 -0.303 2.346 1.00 93.31 107 SER A C 1
ATOM 824 O O . SER A 1 107 ? -2.117 -1.139 3.121 1.00 93.31 107 SER A O 1
ATOM 826 N N . LEU A 1 108 ? -1.941 1.000 2.459 1.00 94.31 108 LEU A N 1
ATOM 827 C CA . LEU A 1 108 ? -2.749 1.575 3.544 1.00 94.31 108 LEU A CA 1
ATOM 828 C C . LEU A 1 108 ? -4.176 1.005 3.577 1.00 94.31 108 LEU A C 1
ATOM 830 O O . LEU A 1 108 ? -4.684 0.655 4.640 1.00 94.31 108 LEU A O 1
ATOM 834 N N . SER A 1 109 ? -4.813 0.834 2.414 1.00 93.94 109 SER A N 1
ATOM 835 C CA . SER A 1 109 ? -6.138 0.203 2.328 1.00 93.94 109 SER A CA 1
ATOM 836 C C . SER A 1 109 ? -6.116 -1.269 2.748 1.00 93.94 109 SER A C 1
ATOM 838 O O . SER A 1 109 ? -7.048 -1.759 3.391 1.00 93.94 109 SER A O 1
ATOM 840 N N . SER A 1 110 ? -5.036 -1.977 2.420 1.00 94.12 110 SER A N 1
ATOM 841 C CA . SER A 1 110 ? -4.867 -3.370 2.828 1.00 94.12 110 SER A CA 1
ATOM 842 C C . SER A 1 110 ? -4.660 -3.483 4.338 1.00 94.12 110 SER A C 1
ATOM 844 O O . SER A 1 110 ? -5.293 -4.335 4.957 1.00 94.12 110 SER A O 1
ATOM 846 N N . LEU A 1 111 ? -3.895 -2.565 4.943 1.00 92.62 111 LEU A N 1
ATOM 847 C CA . LEU A 1 111 ? -3.759 -2.439 6.398 1.00 92.62 111 LEU A CA 1
ATOM 848 C C . LEU A 1 111 ? -5.100 -2.151 7.078 1.00 92.62 111 LEU A C 1
ATOM 850 O O . LEU A 1 111 ? -5.456 -2.859 8.016 1.00 92.62 111 LEU A O 1
ATOM 854 N N . MET A 1 112 ? -5.887 -1.198 6.565 1.00 93.12 112 MET A N 1
ATOM 855 C CA . MET A 1 112 ? -7.245 -0.917 7.058 1.00 93.12 112 MET A CA 1
ATOM 856 C C . MET A 1 112 ? -8.102 -2.191 7.115 1.00 93.12 112 MET A C 1
ATOM 858 O O . MET A 1 112 ? -8.752 -2.470 8.121 1.00 93.12 112 MET A O 1
ATOM 862 N N . ARG A 1 113 ? -8.098 -2.992 6.046 1.00 91.44 113 ARG A N 1
ATOM 863 C CA . ARG A 1 113 ? -8.895 -4.224 5.966 1.00 91.44 113 ARG A CA 1
ATOM 864 C C . ARG A 1 113 ? -8.394 -5.318 6.913 1.00 91.44 113 ARG A C 1
ATOM 866 O O . ARG A 1 113 ? -9.212 -6.012 7.519 1.00 91.44 113 ARG A O 1
ATOM 873 N N . THR A 1 114 ? -7.078 -5.477 7.042 1.00 90.56 114 THR A N 1
ATOM 874 C CA . THR A 1 114 ? -6.468 -6.416 7.996 1.00 90.56 114 THR A CA 1
ATOM 875 C C . THR A 1 114 ? -6.840 -6.049 9.426 1.00 90.56 114 THR A C 1
ATOM 877 O O . THR A 1 114 ? -7.320 -6.905 10.159 1.00 90.56 114 THR A O 1
ATOM 880 N N . LEU A 1 115 ? -6.743 -4.770 9.790 1.00 88.50 115 LEU A N 1
ATOM 881 C CA . LEU A 1 115 ? -7.093 -4.283 11.126 1.00 88.50 115 LEU A CA 1
ATOM 882 C C . LEU A 1 115 ? -8.571 -4.448 11.458 1.00 88.50 115 LEU A C 1
ATOM 884 O O . LEU A 1 115 ? -8.905 -4.842 12.571 1.00 88.50 115 LEU A O 1
ATOM 888 N N . LEU A 1 116 ? -9.456 -4.231 10.484 1.00 85.62 116 LEU A N 1
ATOM 889 C CA . LEU A 1 116 ? -10.873 -4.532 10.664 1.00 85.62 116 LEU A CA 1
ATOM 890 C C . LEU A 1 116 ? -11.100 -6.026 10.944 1.00 85.62 116 LEU A C 1
ATOM 892 O O . LEU A 1 116 ? -11.908 -6.374 11.797 1.00 85.62 116 LEU A O 1
ATOM 896 N N . SER A 1 117 ? -10.353 -6.905 10.268 1.00 87.25 117 SER A N 1
ATOM 897 C CA . SER A 1 117 ? -10.438 -8.363 10.471 1.00 87.25 117 SER A CA 1
ATOM 898 C C . SER A 1 117 ? -9.867 -8.799 11.829 1.00 87.25 117 SER A C 1
ATOM 900 O O . SER A 1 117 ? -10.260 -9.832 12.356 1.00 87.25 117 SER A O 1
ATOM 902 N N . MET A 1 118 ? -8.981 -7.988 12.416 1.00 82.94 118 MET A N 1
ATOM 903 C CA . MET A 1 118 ? -8.452 -8.144 13.776 1.00 82.94 118 MET A CA 1
ATOM 904 C C . MET A 1 118 ? -9.316 -7.453 14.848 1.00 82.94 118 MET A C 1
ATOM 906 O O . MET A 1 118 ? -8.918 -7.407 16.007 1.00 82.94 118 MET A O 1
ATOM 910 N N . ASN A 1 119 ? -10.489 -6.919 14.482 1.00 83.44 119 ASN A N 1
ATOM 911 C CA . ASN A 1 119 ? -11.392 -6.186 15.375 1.00 83.44 119 ASN A CA 1
ATOM 912 C C . ASN A 1 119 ? -10.782 -4.897 15.979 1.00 83.44 119 ASN A C 1
ATOM 914 O O . ASN A 1 119 ? -11.048 -4.543 17.127 1.00 83.44 119 ASN A O 1
ATOM 918 N N . CYS A 1 120 ? -9.977 -4.172 15.192 1.00 83.12 120 CYS A N 1
ATOM 919 C CA . CYS A 1 120 ? -9.390 -2.871 15.548 1.00 83.12 120 CYS A CA 1
ATOM 920 C C . CYS A 1 120 ? -9.971 -1.735 14.674 1.00 83.12 120 CYS A C 1
ATOM 922 O O . CYS A 1 120 ? -9.278 -1.215 13.788 1.00 83.12 120 CYS A O 1
ATOM 924 N N . PRO A 1 121 ? -11.256 -1.359 14.845 1.00 81.75 121 PRO A N 1
ATOM 925 C CA . PRO A 1 121 ? -11.941 -0.436 13.941 1.00 81.75 121 PRO A CA 1
ATOM 926 C C . PRO A 1 121 ? -11.420 1.006 14.012 1.00 81.75 121 PRO A C 1
ATOM 928 O O . PRO A 1 121 ? -11.444 1.692 12.989 1.00 81.75 121 PRO A O 1
ATOM 931 N N . ARG A 1 122 ? -10.915 1.489 15.161 1.00 82.31 122 ARG A N 1
ATOM 932 C CA . ARG A 1 122 ? -10.417 2.878 15.256 1.00 82.31 122 ARG A CA 1
ATOM 933 C C . ARG A 1 122 ? -9.158 3.049 14.423 1.00 82.31 122 ARG A C 1
ATOM 935 O O . ARG A 1 122 ? -9.083 3.953 13.591 1.00 82.31 122 ARG A O 1
ATOM 942 N N . LEU A 1 123 ? -8.202 2.143 14.581 1.00 84.94 123 LEU A N 1
ATOM 943 C CA . LEU A 1 123 ? -6.992 2.173 13.776 1.00 84.94 123 LEU A CA 1
ATOM 944 C C . LEU A 1 123 ? -7.258 1.867 12.295 1.00 84.94 123 LEU A C 1
ATOM 946 O O . LEU A 1 123 ? -6.626 2.470 11.426 1.00 84.94 123 LEU A O 1
ATOM 950 N N . ALA A 1 124 ? -8.231 1.000 11.987 1.00 89.38 124 ALA A N 1
ATOM 951 C CA . ALA A 1 124 ? -8.675 0.785 10.612 1.00 89.38 124 ALA A CA 1
ATOM 952 C C . ALA A 1 124 ? -9.165 2.092 9.964 1.00 89.38 124 ALA A C 1
ATOM 954 O O . ALA A 1 124 ? -8.769 2.392 8.837 1.00 89.38 124 ALA A O 1
ATOM 955 N N . ILE A 1 125 ? -9.951 2.907 10.681 1.00 88.94 125 ILE A N 1
ATOM 956 C CA . ILE A 1 125 ? -10.385 4.228 10.201 1.00 88.94 125 ILE A CA 1
ATOM 957 C C . ILE A 1 125 ? -9.179 5.127 9.925 1.00 88.94 125 ILE A C 1
ATOM 959 O O . ILE A 1 125 ? -9.118 5.725 8.854 1.00 88.94 125 ILE A O 1
ATOM 963 N N . ILE A 1 126 ? -8.200 5.191 10.832 1.00 89.56 126 ILE A N 1
ATOM 964 C CA . ILE A 1 126 ? -6.999 6.025 10.657 1.00 89.56 126 ILE A CA 1
ATOM 965 C C . ILE A 1 126 ? -6.238 5.630 9.383 1.00 89.56 126 ILE A C 1
ATOM 967 O O . ILE A 1 126 ? -5.985 6.479 8.526 1.00 89.56 126 ILE A O 1
ATOM 971 N N . TYR A 1 127 ? -5.940 4.340 9.199 1.00 91.81 127 TYR A N 1
ATOM 972 C CA . TYR A 1 127 ? -5.276 3.855 7.983 1.00 91.81 127 TYR A CA 1
ATOM 973 C C . TYR A 1 127 ? -6.122 4.065 6.720 1.00 91.81 127 TYR A C 1
ATOM 975 O O . TYR A 1 127 ? -5.579 4.371 5.656 1.00 91.81 127 TYR A O 1
ATOM 983 N N . GLY A 1 128 ? -7.447 3.950 6.824 1.00 92.56 128 GLY A N 1
ATOM 984 C CA . GLY A 1 128 ? -8.366 4.249 5.731 1.00 92.56 128 GLY A CA 1
ATOM 985 C C . GLY A 1 128 ? -8.333 5.721 5.328 1.00 92.56 128 GLY A C 1
ATOM 986 O O . GLY A 1 128 ? -8.220 6.027 4.141 1.00 92.56 128 GLY A O 1
ATOM 987 N N . LYS A 1 129 ? -8.346 6.640 6.300 1.00 92.06 129 LYS A N 1
ATOM 988 C CA . LYS A 1 129 ? -8.212 8.081 6.054 1.00 92.06 129 LYS A CA 1
ATOM 989 C C . LYS A 1 129 ? -6.868 8.409 5.413 1.00 92.06 129 LYS A C 1
ATOM 991 O O . LYS A 1 129 ? -6.843 9.089 4.392 1.00 92.06 129 LYS A O 1
ATOM 996 N N . MET A 1 130 ? -5.772 7.839 5.920 1.00 91.38 130 MET A N 1
ATOM 997 C CA . MET A 1 130 ? -4.448 7.970 5.300 1.00 91.38 130 MET A CA 1
ATOM 998 C C . MET A 1 130 ? -4.439 7.450 3.850 1.00 91.38 130 MET A C 1
ATOM 1000 O O . MET A 1 130 ? -3.856 8.090 2.979 1.00 91.38 130 MET A O 1
ATOM 1004 N N . SER A 1 131 ? -5.101 6.322 3.561 1.00 92.19 131 SER A N 1
ATOM 1005 C CA . SER A 1 131 ? -5.223 5.773 2.198 1.00 92.19 131 SER A CA 1
ATOM 1006 C C . SER A 1 131 ? -5.955 6.731 1.253 1.00 92.19 131 SER A C 1
ATOM 1008 O O . SER A 1 131 ? -5.508 6.957 0.124 1.00 92.19 131 SER A O 1
ATOM 1010 N N . VAL A 1 132 ? -7.056 7.328 1.721 1.00 89.62 132 VAL A N 1
ATOM 1011 C CA . VAL A 1 132 ? -7.817 8.325 0.961 1.00 89.62 132 VAL A CA 1
ATOM 1012 C C . VAL A 1 132 ? -6.974 9.576 0.723 1.00 89.62 132 VAL A C 1
ATOM 1014 O O . VAL A 1 132 ? -6.841 9.980 -0.427 1.00 89.62 132 VAL A O 1
ATOM 1017 N N . MET A 1 133 ? -6.321 10.119 1.756 1.00 88.19 133 MET A N 1
ATOM 1018 C CA . MET A 1 133 ? -5.421 11.276 1.633 1.00 88.19 133 MET A CA 1
ATOM 1019 C C . MET A 1 133 ? -4.289 11.030 0.627 1.00 88.19 133 MET A C 1
ATOM 1021 O O . MET A 1 133 ? -3.960 11.914 -0.151 1.00 88.19 133 MET A O 1
ATOM 1025 N N . ARG A 1 134 ? -3.700 9.824 0.599 1.00 87.56 134 ARG A N 1
ATOM 1026 C CA . ARG A 1 134 ? -2.651 9.479 -0.382 1.00 87.56 134 ARG A CA 1
ATOM 1027 C C . ARG A 1 134 ? -3.183 9.302 -1.800 1.00 87.56 134 ARG A C 1
ATOM 1029 O O . ARG A 1 134 ? -2.445 9.530 -2.752 1.00 87.56 134 ARG A O 1
ATOM 1036 N N . SER A 1 135 ? -4.447 8.905 -1.936 1.00 80.88 135 SER A N 1
ATOM 1037 C CA . SER A 1 135 ? -5.120 8.809 -3.237 1.00 80.88 135 SER A CA 1
ATOM 1038 C C . SER A 1 135 ? -5.518 10.193 -3.765 1.00 80.88 135 SER A C 1
ATOM 1040 O O . SER A 1 135 ? -5.494 10.425 -4.970 1.00 80.88 135 SER A O 1
ATOM 1042 N N . GLN A 1 136 ? -5.857 11.125 -2.871 1.00 73.81 136 GLN A N 1
ATOM 1043 C CA . GLN A 1 136 ? -6.142 12.513 -3.221 1.00 73.81 136 GLN A CA 1
ATOM 1044 C C . GLN A 1 136 ? -4.899 13.172 -3.832 1.00 73.81 136 GLN A C 1
ATOM 1046 O O . GLN A 1 136 ? -3.788 13.075 -3.319 1.00 73.81 136 GLN A O 1
ATOM 1051 N N . GLY A 1 137 ? -5.076 13.813 -4.986 1.00 64.00 137 GLY A N 1
ATOM 1052 C CA . GLY A 1 137 ? -3.978 14.427 -5.736 1.00 64.00 137 GLY A CA 1
ATOM 1053 C C . GLY A 1 137 ? -3.285 13.503 -6.744 1.00 64.00 137 GLY A C 1
ATOM 1054 O O . GLY A 1 137 ? -2.450 13.985 -7.513 1.00 64.00 137 GLY A O 1
ATOM 1055 N N . ILE A 1 138 ? -3.650 12.217 -6.823 1.00 71.25 138 ILE A N 1
ATOM 1056 C CA . ILE A 1 138 ? -3.255 11.366 -7.952 1.00 71.25 138 ILE A CA 1
ATOM 1057 C C . ILE A 1 138 ? -4.146 11.722 -9.147 1.00 71.25 138 ILE A C 1
ATOM 1059 O O . ILE A 1 138 ? -5.266 11.237 -9.292 1.00 71.25 138 ILE A O 1
ATOM 1063 N N . ARG A 1 139 ? -3.649 12.599 -10.024 1.00 64.62 139 ARG A N 1
ATOM 1064 C CA . ARG A 1 139 ? -4.336 12.943 -11.274 1.00 64.62 139 ARG A CA 1
ATOM 1065 C C . ARG A 1 139 ? -4.079 11.856 -12.312 1.00 64.62 139 ARG A C 1
ATOM 1067 O O . ARG A 1 139 ? -3.044 11.860 -12.972 1.00 64.62 139 ARG A O 1
ATOM 1074 N N . VAL A 1 140 ? -5.030 10.940 -12.467 1.00 63.41 140 VAL A N 1
ATOM 1075 C CA . VAL A 1 140 ? -5.025 9.968 -13.567 1.00 63.41 140 VAL A CA 1
ATOM 1076 C C . VAL A 1 140 ? -5.991 10.449 -14.637 1.00 63.41 140 VAL A C 1
ATOM 1078 O O . VAL A 1 140 ? -7.194 10.530 -14.406 1.00 63.41 140 VAL A O 1
ATOM 1081 N N . ASN A 1 141 ? -5.471 10.761 -15.824 1.00 66.81 141 ASN A N 1
ATOM 1082 C CA . ASN A 1 141 ? -6.327 11.059 -16.965 1.00 66.81 141 ASN A CA 1
ATOM 1083 C C . ASN A 1 141 ? -6.912 9.749 -17.513 1.00 66.81 141 ASN A C 1
ATOM 1085 O O . ASN A 1 141 ? -6.258 9.038 -18.277 1.00 66.81 141 ASN A O 1
ATOM 1089 N N . LEU A 1 142 ? -8.149 9.437 -17.121 1.00 67.00 142 LEU A N 1
ATOM 1090 C CA . LEU A 1 142 ? -8.805 8.182 -17.484 1.00 67.00 142 LEU A CA 1
ATOM 1091 C C . LEU A 1 142 ? -9.295 8.123 -18.940 1.00 67.00 142 LEU A C 1
ATOM 1093 O O . LEU A 1 142 ? -9.665 7.042 -19.408 1.00 67.00 142 LEU A O 1
ATOM 1097 N N . SER A 1 143 ? -9.278 9.251 -19.664 1.00 66.44 143 SER A N 1
ATOM 1098 C CA . SER A 1 143 ? -9.789 9.344 -21.041 1.00 66.44 143 SER A CA 1
ATOM 1099 C C . SER A 1 143 ? -8.970 8.541 -22.059 1.00 66.44 143 SER A C 1
ATOM 1101 O O . SER A 1 143 ? -9.545 8.023 -23.012 1.00 66.44 143 SER A O 1
ATOM 1103 N N . HIS A 1 144 ? -7.662 8.371 -21.831 1.00 68.69 144 HIS A N 1
ATOM 1104 C CA . HIS A 1 144 ? -6.761 7.642 -22.736 1.00 68.69 144 HIS A CA 1
ATOM 1105 C C . HIS A 1 144 ? -6.658 6.139 -22.444 1.00 68.69 144 HIS A C 1
ATOM 1107 O O . HIS A 1 144 ? -6.047 5.411 -23.222 1.00 68.69 144 HIS A O 1
ATOM 1113 N N . PHE A 1 145 ? -7.238 5.659 -21.339 1.00 72.12 145 PHE A N 1
ATOM 1114 C CA . PHE A 1 145 ? -7.244 4.233 -21.017 1.00 72.12 145 PHE A CA 1
ATOM 1115 C C . PHE A 1 145 ? -8.418 3.515 -21.677 1.00 72.12 145 PHE A C 1
ATOM 1117 O O . PHE A 1 145 ? -9.521 4.064 -21.801 1.00 72.12 145 PHE A O 1
ATOM 1124 N N . ASP A 1 146 ? -8.185 2.250 -22.027 1.00 77.88 146 ASP A N 1
ATOM 1125 C CA . ASP A 1 146 ? -9.228 1.341 -22.476 1.00 77.88 146 ASP A CA 1
ATOM 1126 C C . ASP A 1 146 ? -10.294 1.131 -21.384 1.00 77.88 146 ASP A C 1
ATOM 1128 O O . ASP A 1 146 ? -10.087 1.359 -20.183 1.00 77.88 146 ASP A O 1
ATOM 1132 N N . LYS A 1 147 ? -11.478 0.674 -21.800 1.00 73.75 147 LYS A N 1
ATOM 1133 C CA . LYS A 1 147 ? -12.626 0.510 -20.897 1.00 73.75 147 LYS A CA 1
ATOM 1134 C C . LYS A 1 147 ? -12.310 -0.432 -19.727 1.00 73.75 147 LYS A C 1
ATOM 1136 O O . LYS A 1 147 ? -12.791 -0.211 -18.613 1.00 73.75 147 LYS A O 1
ATOM 1141 N N . LYS A 1 148 ? -11.484 -1.462 -19.954 1.00 78.19 148 LYS A N 1
ATOM 1142 C CA . LYS A 1 148 ? -11.110 -2.456 -18.940 1.00 78.19 148 LYS A CA 1
ATOM 1143 C C . LYS A 1 148 ? -10.192 -1.859 -17.872 1.00 78.19 148 LYS A C 1
ATOM 1145 O O . LYS A 1 148 ? -10.502 -1.993 -16.686 1.00 78.19 148 LYS A O 1
ATOM 1150 N N . THR A 1 149 ? -9.117 -1.169 -18.257 1.00 73.38 149 THR A N 1
ATOM 1151 C CA . THR A 1 149 ? -8.186 -0.547 -17.298 1.00 73.38 149 THR A CA 1
ATOM 1152 C C . THR A 1 149 ? -8.871 0.563 -16.516 1.00 73.38 149 THR A C 1
ATOM 1154 O O . THR A 1 149 ? -8.730 0.635 -15.293 1.00 73.38 149 THR A O 1
ATOM 1157 N N . ARG A 1 150 ? -9.715 1.359 -17.185 1.00 72.38 150 ARG A N 1
ATOM 1158 C CA . ARG A 1 150 ? -10.538 2.381 -16.531 1.00 72.38 150 ARG A CA 1
ATOM 1159 C C . ARG A 1 150 ? -11.433 1.781 -15.446 1.00 72.38 150 ARG A C 1
ATOM 1161 O O . ARG A 1 150 ? -11.418 2.249 -14.309 1.00 72.38 150 ARG A O 1
ATOM 1168 N N . LYS A 1 151 ? -12.168 0.710 -15.770 1.00 72.50 151 LYS A N 1
ATOM 1169 C CA . LYS A 1 151 ? -13.040 0.011 -14.812 1.00 72.50 151 LYS A CA 1
ATOM 1170 C C . LYS A 1 151 ? -12.248 -0.568 -13.637 1.00 72.50 151 LYS A C 1
ATOM 1172 O O . LYS A 1 151 ? -12.706 -0.480 -12.501 1.00 72.50 151 LYS A O 1
ATOM 1177 N N . SER A 1 152 ? -11.062 -1.118 -13.895 1.00 73.56 152 SER A N 1
ATOM 1178 C CA . SER A 1 152 ? -10.179 -1.648 -12.851 1.00 73.56 152 SER A CA 1
ATOM 1179 C C . SER A 1 152 ? -9.710 -0.557 -11.883 1.00 73.56 152 SER A C 1
ATOM 1181 O O . SER A 1 152 ? -9.791 -0.741 -10.669 1.00 73.56 152 SER A O 1
ATOM 1183 N N . TYR A 1 153 ? -9.262 0.592 -12.401 1.00 73.00 153 TYR A N 1
ATOM 1184 C CA . TYR A 1 153 ? -8.808 1.714 -11.575 1.00 73.00 153 TYR A CA 1
ATOM 1185 C C . TYR A 1 153 ? -9.945 2.295 -10.727 1.00 73.00 153 TYR A C 1
ATOM 1187 O O . TYR A 1 153 ? -9.813 2.409 -9.508 1.00 73.00 153 TYR A O 1
ATOM 1195 N N . VAL A 1 154 ? -11.089 2.591 -11.354 1.00 72.56 154 VAL A N 1
ATOM 1196 C CA . VAL A 1 154 ? -12.276 3.107 -10.655 1.00 72.56 154 VAL A CA 1
ATOM 1197 C C . VAL A 1 154 ? -12.765 2.103 -9.611 1.00 72.56 154 VAL A C 1
ATOM 1199 O O . VAL A 1 154 ? -13.088 2.492 -8.495 1.00 72.56 154 VAL A O 1
ATOM 1202 N N . GLY A 1 155 ? -12.756 0.804 -9.921 1.00 73.75 155 GLY A N 1
ATOM 1203 C CA . GLY A 1 155 ? -13.108 -0.244 -8.963 1.00 73.75 155 GLY A CA 1
ATOM 1204 C C . GLY A 1 155 ? -12.192 -0.258 -7.735 1.00 73.75 155 GLY A C 1
ATOM 1205 O O . GLY A 1 155 ? -12.679 -0.277 -6.605 1.00 73.75 155 GLY A O 1
ATOM 1206 N N . ALA A 1 156 ? -10.873 -0.190 -7.941 1.00 74.31 156 ALA A N 1
ATOM 1207 C CA . ALA A 1 156 ? -9.897 -0.147 -6.852 1.00 74.31 156 ALA A CA 1
ATOM 1208 C C . ALA A 1 156 ? -10.013 1.130 -6.004 1.00 74.31 156 ALA A C 1
ATOM 1210 O O . ALA A 1 156 ? -9.872 1.072 -4.782 1.00 74.31 156 ALA A O 1
ATOM 1211 N N . LEU A 1 157 ? -10.298 2.272 -6.633 1.00 78.00 157 LEU A N 1
ATOM 1212 C CA . LEU A 1 157 ? -10.568 3.538 -5.956 1.00 78.00 157 LEU A CA 1
ATOM 1213 C C . LEU A 1 157 ? -11.847 3.453 -5.109 1.00 78.00 157 LEU A C 1
ATOM 1215 O O . LEU A 1 157 ? -11.796 3.675 -3.899 1.00 78.00 157 LEU A O 1
ATOM 1219 N N . ARG A 1 158 ? -12.977 3.071 -5.722 1.00 80.31 158 ARG A N 1
ATOM 1220 C CA . ARG A 1 158 ? -14.276 2.904 -5.048 1.00 80.31 158 ARG A CA 1
ATOM 1221 C C . ARG A 1 158 ? -14.157 1.997 -3.839 1.00 80.31 158 ARG A C 1
ATOM 1223 O O . ARG A 1 158 ? -14.655 2.342 -2.773 1.00 80.31 158 ARG A O 1
ATOM 1230 N N . PHE A 1 159 ? -13.455 0.874 -3.986 1.00 80.81 159 PHE A N 1
ATOM 1231 C CA . PHE A 1 159 ? -13.249 -0.069 -2.896 1.00 80.81 159 PHE A CA 1
ATOM 1232 C C . PHE A 1 159 ? -12.658 0.604 -1.648 1.00 80.81 159 PHE A C 1
ATOM 1234 O O . PHE A 1 159 ? -13.177 0.402 -0.553 1.00 80.81 159 PHE A O 1
ATOM 1241 N N . ARG A 1 160 ? -11.623 1.445 -1.794 1.00 83.00 160 ARG A N 1
ATOM 1242 C CA . ARG A 1 160 ? -10.972 2.126 -0.657 1.00 83.00 160 ARG A CA 1
ATOM 1243 C C . ARG A 1 160 ? -11.936 3.063 0.069 1.00 83.00 160 ARG A C 1
ATOM 1245 O O . ARG A 1 160 ? -12.080 2.976 1.286 1.00 83.00 160 ARG A O 1
ATOM 1252 N N . TYR A 1 161 ? -12.605 3.927 -0.689 1.00 85.12 161 TYR A N 1
ATOM 1253 C CA . TYR A 1 161 ? -13.498 4.954 -0.152 1.00 85.12 161 TYR A CA 1
ATOM 1254 C C . TYR A 1 161 ? -14.761 4.352 0.463 1.00 85.12 161 TYR A C 1
ATOM 1256 O O . TYR A 1 161 ? -15.121 4.695 1.586 1.00 85.12 161 TYR A O 1
ATOM 1264 N N . LEU A 1 162 ? -15.411 3.423 -0.242 1.00 82.06 162 LEU A N 1
ATOM 1265 C CA . LEU A 1 162 ? -16.630 2.778 0.242 1.00 82.06 162 LEU A CA 1
ATOM 1266 C C . LEU A 1 162 ? -16.350 1.894 1.455 1.00 82.06 162 LEU A C 1
ATOM 1268 O O . LEU A 1 162 ? -17.167 1.857 2.370 1.00 82.06 162 LEU A O 1
ATOM 1272 N N . LYS A 1 163 ? -15.189 1.225 1.511 1.00 83.19 163 LYS A N 1
ATOM 1273 C CA . LYS A 1 163 ? -14.831 0.429 2.687 1.00 83.19 163 LYS A CA 1
ATOM 1274 C C . LYS A 1 163 ? -14.563 1.302 3.912 1.00 83.19 163 LYS A C 1
ATOM 1276 O O . LYS A 1 163 ? -14.991 0.939 5.000 1.00 83.19 163 LYS A O 1
ATOM 1281 N N . LEU A 1 164 ? -13.910 2.455 3.756 1.00 87.00 164 LEU A N 1
ATOM 1282 C CA . LEU A 1 164 ? -13.773 3.416 4.855 1.00 87.00 164 LEU A CA 1
ATOM 1283 C C . LEU A 1 164 ? -15.141 3.956 5.295 1.00 87.00 164 LEU A C 1
ATOM 1285 O O . LEU A 1 164 ? -15.430 3.987 6.488 1.00 87.00 164 LEU A O 1
ATOM 1289 N N . ALA A 1 165 ? -15.990 4.347 4.341 1.00 78.06 165 ALA A N 1
ATOM 1290 C CA . ALA A 1 165 ? -17.330 4.842 4.634 1.00 78.06 165 ALA A CA 1
ATOM 1291 C C . ALA A 1 165 ? -18.176 3.796 5.374 1.00 78.06 165 ALA A C 1
ATOM 1293 O O . ALA A 1 165 ? -18.843 4.151 6.340 1.00 78.06 165 ALA A O 1
ATOM 1294 N N . SER A 1 166 ? -18.094 2.513 4.993 1.00 77.62 166 SER A N 1
ATOM 1295 C CA . SER A 1 166 ? -18.801 1.440 5.701 1.00 77.62 166 SER A CA 1
ATOM 1296 C C . SER A 1 166 ? -18.333 1.330 7.152 1.00 77.62 166 SER A C 1
ATOM 1298 O O . SER A 1 166 ? -19.159 1.323 8.050 1.00 77.62 166 SER A O 1
ATOM 1300 N N . ILE A 1 167 ? -17.015 1.338 7.399 1.00 78.12 167 ILE A N 1
ATOM 1301 C CA . ILE A 1 167 ? -16.473 1.265 8.766 1.00 78.12 167 ILE A CA 1
ATOM 1302 C C . ILE A 1 167 ? -16.923 2.482 9.590 1.00 78.12 167 ILE A C 1
ATOM 1304 O O . ILE A 1 167 ? -17.251 2.346 10.763 1.00 78.12 167 ILE A O 1
ATOM 1308 N N . LEU A 1 168 ? -16.963 3.677 8.994 1.00 77.00 168 LEU A N 1
ATOM 1309 C CA . LEU A 1 168 ? -17.448 4.883 9.670 1.00 77.00 168 LEU A CA 1
ATOM 1310 C C . LEU A 1 168 ? -18.941 4.785 10.018 1.00 77.00 168 LEU A C 1
ATOM 1312 O O . LEU A 1 168 ? -19.315 5.175 11.122 1.00 77.00 168 LEU A O 1
ATOM 1316 N N . ILE A 1 169 ? -19.772 4.240 9.123 1.00 72.12 169 ILE A N 1
ATOM 1317 C CA . ILE A 1 169 ? -21.202 3.983 9.368 1.00 72.12 169 ILE A CA 1
ATOM 1318 C C . ILE A 1 169 ? -21.374 2.985 10.516 1.00 72.12 169 ILE A C 1
ATOM 1320 O O . ILE A 1 169 ? -22.099 3.287 11.462 1.00 72.12 169 ILE A O 1
ATOM 1324 N N . ASP A 1 170 ? -20.641 1.870 10.489 1.00 72.25 170 ASP A N 1
ATOM 1325 C CA . ASP A 1 170 ? -20.686 0.833 11.530 1.00 72.25 170 ASP A CA 1
ATOM 1326 C C . ASP A 1 170 ? -20.289 1.387 12.913 1.00 72.25 170 ASP A C 1
ATOM 1328 O O . ASP A 1 170 ? -20.755 0.916 13.948 1.00 72.25 170 ASP A O 1
ATOM 1332 N N . GLN A 1 171 ? -19.431 2.413 12.947 1.00 74.06 171 GLN A N 1
ATOM 1333 C CA . GLN A 1 171 ? -19.008 3.109 14.168 1.00 74.06 171 GLN A CA 1
ATOM 1334 C C . GLN A 1 171 ? -19.881 4.336 14.512 1.00 74.06 171 GLN A C 1
ATOM 1336 O O . GLN A 1 171 ? -19.546 5.088 15.429 1.00 74.06 171 GLN A O 1
ATOM 1341 N N . GLY A 1 172 ? -20.977 4.578 13.784 1.00 65.44 172 GLY A N 1
ATOM 1342 C CA . GLY A 1 172 ? -21.900 5.698 14.007 1.00 65.44 172 GLY A CA 1
ATOM 1343 C C . GLY A 1 172 ? -21.358 7.081 13.620 1.00 65.44 172 GLY A C 1
ATOM 1344 O O . GLY A 1 172 ? -21.916 8.099 14.023 1.00 65.44 172 GLY A O 1
ATOM 1345 N N . ARG A 1 173 ? -20.273 7.150 12.842 1.00 71.88 173 ARG A N 1
ATOM 1346 C CA . ARG A 1 173 ? -19.594 8.385 12.401 1.00 71.88 173 ARG A CA 1
ATOM 1347 C C . ARG A 1 173 ? -20.147 8.870 11.053 1.00 71.88 173 ARG A C 1
ATOM 1349 O O . ARG A 1 173 ? -19.402 9.065 10.091 1.00 71.88 173 ARG A O 1
ATOM 1356 N N . TYR A 1 174 ? -21.466 9.056 10.970 1.00 70.12 174 TYR A N 1
ATOM 1357 C CA . TYR A 1 174 ? -22.176 9.340 9.711 1.00 70.12 174 TYR A CA 1
ATOM 1358 C C . TYR A 1 174 ? -21.713 10.602 8.963 1.00 70.12 174 TYR A C 1
ATOM 1360 O O . TYR A 1 174 ? -21.528 10.506 7.747 1.00 70.12 174 TYR A O 1
ATOM 1368 N N . PRO A 1 175 ? -21.458 11.755 9.624 1.00 71.50 175 PRO A N 1
ATOM 1369 C CA . PRO A 1 175 ? -20.992 12.952 8.916 1.00 71.50 175 PRO A CA 1
ATOM 1370 C C . PRO A 1 175 ? -19.658 12.719 8.196 1.00 71.50 175 PRO A C 1
ATOM 1372 O O . PRO A 1 175 ? -19.442 13.181 7.076 1.00 71.50 175 PRO A O 1
ATOM 1375 N N . GLU A 1 176 ? -18.776 11.930 8.810 1.00 77.25 176 GLU A N 1
ATOM 1376 C CA . GLU A 1 176 ? -17.481 11.572 8.234 1.00 77.25 176 GLU A CA 1
ATOM 1377 C C . GLU A 1 176 ? -17.641 10.588 7.070 1.00 77.25 176 GLU A C 1
ATOM 1379 O O . GLU A 1 176 ? -16.985 10.735 6.039 1.00 77.25 176 GLU A O 1
ATOM 1384 N N . ALA A 1 177 ? -18.554 9.617 7.188 1.00 73.44 177 ALA A N 1
ATOM 1385 C CA . ALA A 1 177 ? -18.875 8.701 6.094 1.00 73.44 177 ALA A CA 1
ATOM 1386 C C . ALA A 1 177 ? -19.420 9.452 4.867 1.00 73.44 177 ALA A C 1
ATOM 1388 O O . ALA A 1 177 ? -18.977 9.211 3.741 1.00 73.44 177 ALA A O 1
ATOM 1389 N N . GLN A 1 178 ? -20.327 10.409 5.084 1.00 74.12 178 GLN A N 1
ATOM 1390 C CA . GLN A 1 178 ? -20.868 11.263 4.028 1.00 74.12 178 GLN A CA 1
ATOM 1391 C C . GLN A 1 178 ? -19.768 12.101 3.365 1.00 74.12 178 GLN A C 1
ATOM 1393 O O . GLN A 1 178 ? -19.728 12.204 2.136 1.00 74.12 178 GLN A O 1
ATOM 1398 N N . GLN A 1 179 ? -18.840 12.655 4.150 1.00 80.12 179 GLN A N 1
ATOM 1399 C CA . GLN A 1 179 ? -17.703 13.400 3.614 1.00 80.12 179 GLN A CA 1
ATOM 1400 C C . GLN A 1 179 ? -16.819 12.517 2.719 1.00 80.12 179 GLN A C 1
ATOM 1402 O O . GLN A 1 179 ? -16.495 12.920 1.601 1.00 80.12 179 GLN A O 1
ATOM 1407 N N . VAL A 1 180 ? -16.462 11.307 3.170 1.00 78.12 180 VAL A N 1
ATOM 1408 C CA . VAL A 1 180 ? -15.649 10.350 2.396 1.00 78.12 180 VAL A CA 1
ATOM 1409 C C . VAL A 1 180 ? -16.328 10.001 1.071 1.00 78.12 180 VAL A C 1
ATOM 1411 O O . VAL A 1 180 ? -15.686 10.020 0.022 1.00 78.12 180 VAL A O 1
ATOM 1414 N N . ILE A 1 181 ? -17.638 9.760 1.074 1.00 75.62 181 ILE A N 1
ATOM 1415 C CA . ILE A 1 181 ? -18.402 9.501 -0.155 1.00 75.62 181 ILE A CA 1
ATOM 1416 C C . ILE A 1 181 ? -18.407 10.729 -1.079 1.00 75.62 181 ILE A C 1
ATOM 1418 O O . ILE A 1 181 ? -18.219 10.602 -2.291 1.00 75.62 181 ILE A O 1
ATOM 1422 N N . GLY A 1 182 ? -18.559 11.933 -0.524 1.00 74.81 182 GLY A N 1
ATOM 1423 C CA . GLY A 1 182 ? -18.464 13.178 -1.288 1.00 74.81 182 GLY A CA 1
ATOM 1424 C C . GLY A 1 182 ? -17.080 13.400 -1.913 1.00 74.81 182 GLY A C 1
ATOM 1425 O O . GLY A 1 182 ? -16.973 13.961 -3.006 1.00 74.81 182 GLY A O 1
ATOM 1426 N N . LEU A 1 183 ? -16.014 12.945 -1.250 1.00 80.94 183 LEU A N 1
ATOM 1427 C CA . LEU A 1 183 ? -14.650 12.967 -1.782 1.00 80.94 183 LEU A CA 1
ATOM 1428 C C . LEU A 1 183 ? -14.467 11.967 -2.927 1.00 80.94 183 LEU A C 1
ATOM 1430 O O . LEU A 1 183 ? -13.868 12.326 -3.938 1.00 80.94 183 LEU A O 1
ATOM 1434 N N . LEU A 1 184 ? -15.036 10.761 -2.820 1.00 80.69 184 LEU A N 1
ATOM 1435 C CA . LEU A 1 184 ? -15.034 9.782 -3.912 1.00 80.69 184 LEU A CA 1
ATOM 1436 C C . LEU A 1 184 ? -15.665 10.372 -5.177 1.00 80.69 184 LEU A C 1
ATOM 1438 O O . LEU A 1 184 ? -15.058 10.321 -6.244 1.00 80.69 184 LEU A O 1
ATOM 1442 N N . LYS A 1 185 ? -16.849 10.984 -5.050 1.00 77.12 185 LYS A N 1
ATOM 1443 C CA . LYS A 1 185 ? -17.563 11.584 -6.187 1.00 77.12 185 LYS A CA 1
ATOM 1444 C C . LYS A 1 185 ? -16.719 12.650 -6.891 1.00 77.12 185 LYS A C 1
ATOM 1446 O O . LYS A 1 185 ? -16.615 12.643 -8.116 1.00 77.12 185 LYS A O 1
ATOM 1451 N N . ARG A 1 186 ? -16.069 13.528 -6.122 1.00 75.38 186 ARG A N 1
ATOM 1452 C CA . ARG A 1 186 ? -15.156 14.546 -6.665 1.00 75.38 186 ARG A CA 1
ATOM 1453 C C . ARG A 1 186 ? -13.927 13.928 -7.327 1.00 75.38 186 ARG A C 1
ATOM 1455 O O . ARG A 1 186 ? -13.530 14.379 -8.397 1.00 75.38 186 ARG A O 1
ATOM 1462 N N . HIS A 1 187 ? -13.351 12.885 -6.733 1.00 74.44 187 HIS A N 1
ATOM 1463 C CA . HIS A 1 187 ? -12.196 12.189 -7.298 1.00 74.44 187 HIS A CA 1
ATOM 1464 C C . HIS A 1 187 ? -12.529 11.509 -8.635 1.00 74.44 187 HIS A C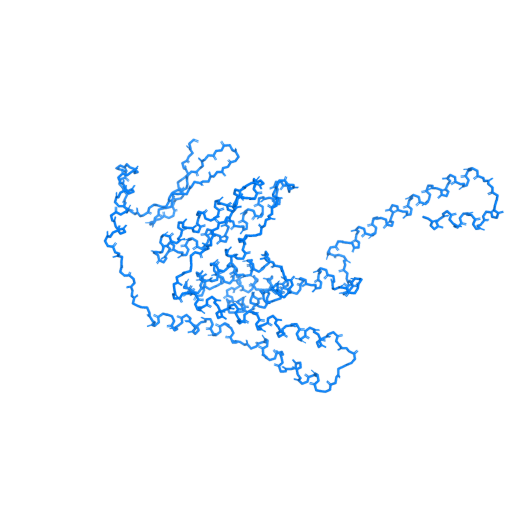 1
ATOM 1466 O O . HIS A 1 187 ? -11.744 11.576 -9.582 1.00 74.44 187 HIS A O 1
ATOM 1472 N N . GLU A 1 188 ? -13.703 10.883 -8.745 1.00 74.50 188 GLU A N 1
ATOM 1473 C CA . GLU A 1 188 ? -14.188 10.323 -10.008 1.00 74.50 188 GLU A CA 1
ATOM 1474 C C . GLU A 1 188 ? -14.366 11.427 -11.052 1.00 74.50 188 GLU A C 1
ATOM 1476 O O . GLU A 1 188 ? -13.763 11.349 -12.119 1.00 74.50 188 GLU A O 1
ATOM 1481 N N . GLN A 1 189 ? -15.087 12.503 -10.723 1.00 72.31 189 GLN A N 1
ATOM 1482 C CA . GLN A 1 189 ? -15.299 13.637 -11.632 1.00 72.31 189 GLN A CA 1
ATOM 1483 C C . GLN A 1 189 ? -13.985 14.264 -12.129 1.00 72.31 189 GLN A C 1
ATOM 1485 O O . GLN A 1 189 ? -13.846 14.533 -13.325 1.00 72.31 189 GLN A O 1
ATOM 1490 N N . ALA A 1 190 ? -13.000 14.439 -11.243 1.00 67.94 190 ALA A N 1
ATOM 1491 C CA . ALA A 1 190 ? -11.666 14.939 -11.585 1.00 67.94 190 ALA A CA 1
ATOM 1492 C C . ALA A 1 190 ? -10.877 13.994 -12.504 1.00 67.94 190 ALA A C 1
ATOM 1494 O O . ALA A 1 190 ? -10.054 14.443 -13.296 1.00 67.94 190 ALA A O 1
ATOM 1495 N N . SER A 1 191 ? -11.146 12.690 -12.443 1.00 65.00 191 SER A N 1
ATOM 1496 C CA . SER A 1 191 ? -10.500 11.706 -13.319 1.00 65.00 191 SER A CA 1
ATOM 1497 C C . SER A 1 191 ? -11.089 11.698 -14.742 1.00 65.00 191 SER A C 1
ATOM 1499 O O . SER A 1 191 ? -10.429 11.241 -15.678 1.00 65.00 191 SER A O 1
ATOM 1501 N N . PHE A 1 192 ? -12.315 12.216 -14.916 1.00 64.38 192 PHE A N 1
ATOM 1502 C CA . PHE A 1 192 ? -13.021 12.313 -16.203 1.00 64.38 192 PHE A CA 1
ATOM 1503 C C . PHE A 1 192 ? -12.965 13.708 -16.846 1.00 64.38 192 PHE A C 1
ATOM 1505 O O . PHE A 1 192 ? -13.021 13.813 -18.070 1.00 64.38 192 PHE A O 1
ATOM 1512 N N . THR A 1 193 ? -12.844 14.780 -16.059 1.00 62.47 193 THR A N 1
ATOM 1513 C CA . THR A 1 193 ? -12.906 16.166 -16.554 1.00 62.47 193 THR A CA 1
ATOM 1514 C C . THR A 1 193 ? -11.605 16.920 -16.275 1.00 62.47 193 THR A C 1
ATOM 1516 O O . THR A 1 193 ? -11.123 16.952 -15.148 1.00 62.47 193 THR A O 1
ATOM 1519 N N . ARG A 1 194 ? -11.031 17.577 -17.298 1.00 55.62 194 ARG A N 1
ATOM 1520 C CA . ARG A 1 194 ? -9.764 18.337 -17.175 1.00 55.62 194 ARG A CA 1
ATOM 1521 C C . ARG A 1 194 ? -9.822 19.513 -16.182 1.00 55.62 194 ARG A C 1
ATOM 1523 O O . ARG A 1 194 ? -8.767 19.952 -15.739 1.00 55.62 194 ARG A O 1
ATOM 1530 N N . ASN A 1 195 ? -11.019 20.000 -15.836 1.00 51.94 195 ASN A N 1
ATOM 1531 C CA . ASN A 1 195 ? -11.225 21.245 -15.083 1.00 51.94 195 ASN A CA 1
ATOM 1532 C C . ASN A 1 195 ? -11.757 21.055 -13.652 1.00 51.94 195 ASN A C 1
ATOM 1534 O O . ASN A 1 195 ? -11.922 22.048 -12.948 1.00 51.94 195 ASN A O 1
ATOM 1538 N N . ALA A 1 196 ? -12.047 19.831 -13.200 1.00 48.66 196 ALA A N 1
ATOM 1539 C CA . ALA A 1 196 ? -12.523 19.634 -11.833 1.00 48.66 196 ALA A CA 1
ATOM 1540 C C . ALA A 1 196 ? -11.342 19.617 -10.852 1.00 48.66 196 ALA A C 1
ATOM 1542 O O . ALA A 1 196 ? -10.520 18.697 -10.839 1.00 48.66 196 ALA A O 1
ATOM 1543 N N . THR A 1 197 ? -11.265 20.639 -10.001 1.00 48.19 197 THR A N 1
ATOM 1544 C CA . THR A 1 197 ? -10.416 20.623 -8.811 1.00 48.19 197 THR A CA 1
ATOM 1545 C C . THR A 1 197 ? -11.014 19.628 -7.819 1.00 48.19 197 THR A C 1
ATOM 1547 O O . THR A 1 197 ? -12.000 19.890 -7.135 1.00 48.19 197 THR A O 1
ATOM 1550 N N . GLY A 1 198 ? -10.434 18.431 -7.753 1.00 48.72 198 GLY A N 1
ATOM 1551 C CA . GLY A 1 198 ? -10.736 17.438 -6.718 1.00 48.72 198 GLY A CA 1
ATOM 1552 C C . GLY A 1 198 ? -10.172 17.843 -5.352 1.00 48.72 198 GLY A C 1
ATOM 1553 O O . GLY A 1 198 ? -9.496 17.039 -4.720 1.00 48.72 198 GLY A O 1
ATOM 1554 N N . GLU A 1 199 ? -10.369 19.092 -4.933 1.00 51.38 199 GLU A N 1
ATOM 1555 C CA . GLU A 1 199 ? -9.816 19.641 -3.696 1.00 51.38 199 GLU A CA 1
ATOM 1556 C C . GLU A 1 199 ? -10.769 19.425 -2.530 1.00 51.38 199 GLU A C 1
ATOM 1558 O O . GLU A 1 199 ? -11.942 19.797 -2.586 1.00 51.38 199 GLU A O 1
ATOM 1563 N N . GLY A 1 200 ? -10.248 18.814 -1.470 1.00 57.75 200 GLY A N 1
ATOM 1564 C CA . GLY A 1 200 ? -10.873 18.694 -0.162 1.00 57.75 200 GLY A CA 1
ATOM 1565 C C . GLY A 1 200 ? -10.160 17.639 0.667 1.00 57.75 200 GLY A C 1
ATOM 1566 O O . GLY A 1 200 ? -10.081 16.483 0.255 1.00 57.75 200 GLY A O 1
ATOM 1567 N N . ASP A 1 201 ? -9.681 18.036 1.838 1.00 66.12 201 ASP A N 1
ATOM 1568 C CA . ASP A 1 201 ? -8.984 17.125 2.734 1.00 66.12 201 ASP A CA 1
ATOM 1569 C C . ASP A 1 201 ? -9.969 16.218 3.470 1.00 66.12 201 ASP A C 1
ATOM 1571 O O . ASP A 1 201 ? -11.107 16.587 3.789 1.00 66.12 201 ASP A O 1
ATOM 1575 N N . VAL A 1 202 ? -9.523 14.993 3.739 1.00 76.31 202 VAL A N 1
ATOM 1576 C CA . VAL A 1 202 ? -10.220 14.099 4.664 1.00 76.31 202 VAL A CA 1
ATOM 1577 C C . VAL A 1 202 ? -10.206 14.740 6.045 1.00 76.31 202 VAL A C 1
ATOM 1579 O O . VAL A 1 202 ? -9.140 15.076 6.555 1.00 76.31 202 VAL A O 1
ATOM 1582 N N . TYR A 1 203 ? -11.372 14.869 6.678 1.00 76.06 203 TYR A N 1
ATOM 1583 C CA . TYR A 1 203 ? -11.430 15.348 8.053 1.00 76.06 203 TYR A CA 1
ATOM 1584 C C . TYR A 1 203 ? -10.714 14.363 8.982 1.00 76.06 203 TYR A C 1
ATOM 1586 O O . TYR A 1 203 ? -11.058 13.178 9.033 1.00 76.06 203 TYR A O 1
ATOM 1594 N N . LEU A 1 204 ? -9.736 14.852 9.739 1.00 77.50 204 LEU A N 1
ATOM 1595 C CA . LEU A 1 204 ? -9.128 14.140 10.858 1.00 77.50 204 LEU A CA 1
ATOM 1596 C C . LEU A 1 204 ? -9.743 14.686 12.144 1.00 77.50 204 LEU A C 1
ATOM 1598 O O . 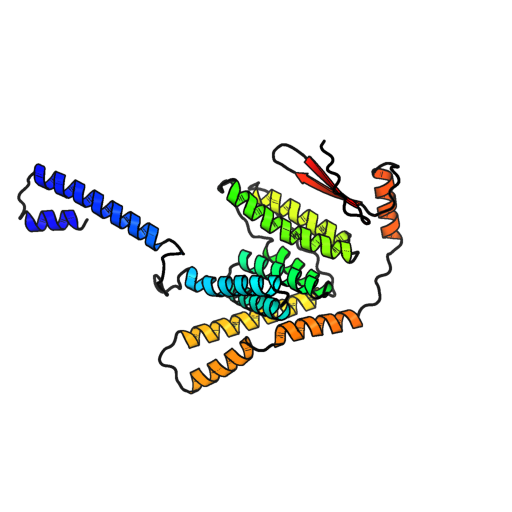LEU A 1 204 ? -9.825 15.898 12.327 1.00 77.50 204 LEU A O 1
ATOM 1602 N N . ARG A 1 205 ? -10.199 13.803 13.039 1.00 75.69 205 ARG A N 1
ATOM 1603 C CA . ARG A 1 205 ? -10.582 14.263 14.377 1.00 75.69 205 ARG A CA 1
ATOM 1604 C C . ARG A 1 205 ? -9.328 14.728 15.110 1.00 75.69 205 ARG A C 1
ATOM 1606 O O . ARG A 1 205 ? -8.239 14.205 14.880 1.00 75.69 205 ARG A O 1
ATOM 1613 N N . HIS A 1 206 ? -9.496 15.633 16.066 1.00 72.81 206 HIS A N 1
ATOM 1614 C CA . HIS A 1 206 ? -8.377 16.136 16.861 1.00 72.81 206 HIS A CA 1
ATOM 1615 C C . HIS A 1 206 ? -7.624 15.022 17.620 1.00 72.81 206 HIS A C 1
ATOM 1617 O O . HIS A 1 206 ? -6.410 15.091 17.777 1.00 72.81 206 HIS A O 1
ATOM 1623 N N . ASP A 1 207 ? -8.315 13.950 18.033 1.00 74.25 207 ASP A N 1
ATOM 1624 C CA . ASP A 1 207 ? -7.685 12.775 18.652 1.00 74.25 207 ASP A CA 1
ATOM 1625 C C . ASP A 1 207 ? -6.938 11.869 17.652 1.00 74.25 207 ASP A C 1
ATOM 1627 O O . ASP A 1 207 ? -6.107 11.056 18.055 1.00 74.25 207 ASP A O 1
A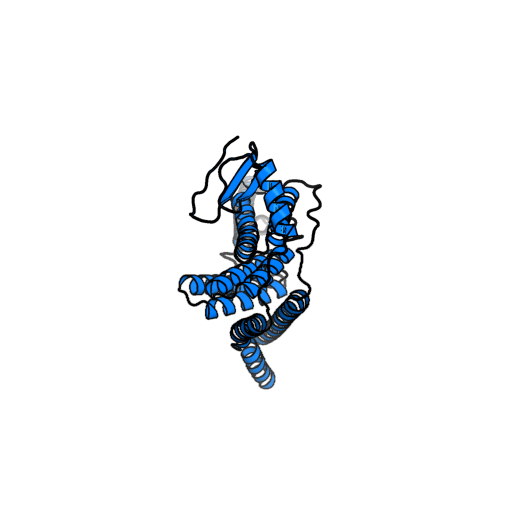TOM 1631 N N . GLU A 1 208 ? -7.194 12.017 16.350 1.00 81.31 208 GLU A N 1
ATOM 1632 C CA . GLU A 1 208 ? -6.586 11.226 15.273 1.00 81.31 208 GLU A CA 1
ATOM 1633 C C . GLU A 1 208 ? -5.348 11.897 14.665 1.00 81.31 208 GLU A C 1
ATOM 1635 O O . GLU A 1 208 ? -4.421 11.196 14.266 1.00 81.31 208 GLU A O 1
ATOM 1640 N N . GLU A 1 209 ? -5.292 13.230 14.621 1.00 81.62 209 GLU A N 1
ATOM 1641 C CA . GLU A 1 209 ? -4.144 14.003 14.116 1.00 81.62 209 GLU A CA 1
ATOM 1642 C C . GLU A 1 209 ? -2.783 13.561 14.695 1.00 81.62 209 GLU A C 1
ATOM 1644 O O . GLU A 1 209 ? -1.886 13.226 13.910 1.00 81.62 209 GLU A O 1
ATOM 1649 N N . PRO A 1 210 ? -2.593 13.470 16.031 1.00 81.94 210 PRO A N 1
ATOM 1650 C CA . PRO A 1 210 ? -1.311 13.043 16.591 1.00 81.94 210 PRO A CA 1
ATOM 1651 C C . PRO A 1 210 ? -0.990 11.580 16.258 1.00 81.94 210 PRO A C 1
ATOM 1653 O O . PRO A 1 210 ? 0.180 11.214 16.135 1.00 81.94 210 PRO A O 1
ATOM 1656 N N . LEU A 1 211 ? -2.009 10.734 16.079 1.00 81.06 211 LEU A N 1
ATOM 1657 C CA . LEU A 1 211 ? -1.830 9.332 15.702 1.00 81.06 211 LEU A CA 1
ATOM 1658 C C . LEU A 1 211 ? -1.387 9.207 14.246 1.00 81.06 211 LEU A C 1
ATOM 1660 O O . LEU A 1 211 ? -0.448 8.466 13.961 1.00 81.06 211 LEU A O 1
ATOM 1664 N N . VAL A 1 212 ? -2.009 9.960 13.336 1.00 85.75 212 VAL A N 1
ATOM 1665 C CA . VAL A 1 212 ? -1.609 10.019 11.924 1.00 85.75 212 VAL A CA 1
ATOM 1666 C C . VAL A 1 212 ? -0.166 10.497 11.804 1.00 85.75 212 VAL A C 1
ATOM 1668 O O . VAL A 1 212 ? 0.621 9.860 11.101 1.00 85.75 212 VAL A O 1
ATOM 1671 N N . ALA A 1 213 ? 0.210 11.562 12.519 1.00 85.75 213 ALA A N 1
ATOM 1672 C CA . ALA A 1 213 ? 1.584 12.063 12.534 1.00 85.75 213 ALA A CA 1
ATOM 1673 C C . ALA A 1 213 ? 2.568 10.988 13.021 1.00 85.75 213 ALA A C 1
ATOM 1675 O O . ALA A 1 213 ? 3.579 10.717 12.375 1.00 85.75 213 ALA A O 1
ATOM 1676 N N . LYS A 1 214 ? 2.234 10.298 14.115 1.00 84.38 214 LYS A N 1
ATOM 1677 C CA . LYS A 1 214 ? 3.068 9.235 14.682 1.00 84.38 214 LYS A CA 1
ATOM 1678 C C . LYS A 1 214 ? 3.238 8.041 13.741 1.00 84.38 214 LYS A C 1
ATOM 1680 O O . LYS A 1 214 ? 4.359 7.587 13.537 1.00 84.38 214 LYS A O 1
ATOM 1685 N N . LEU A 1 215 ? 2.150 7.538 13.156 1.00 84.56 215 LEU A N 1
ATOM 1686 C CA . LEU A 1 215 ? 2.188 6.419 12.204 1.00 84.56 215 LEU A CA 1
ATOM 1687 C C . LEU A 1 215 ? 2.956 6.788 10.933 1.00 84.56 215 LEU A C 1
ATOM 1689 O O . LEU A 1 215 ? 3.673 5.956 10.375 1.00 84.56 215 LEU A O 1
ATOM 1693 N N . THR A 1 216 ? 2.835 8.043 10.500 1.00 86.50 216 THR A N 1
ATOM 1694 C CA . THR A 1 216 ? 3.596 8.584 9.373 1.00 86.50 216 THR A CA 1
ATOM 1695 C C . THR A 1 216 ? 5.090 8.587 9.688 1.00 86.50 216 THR A C 1
ATOM 1697 O O . THR A 1 216 ? 5.848 7.990 8.931 1.00 86.50 216 THR A O 1
ATOM 1700 N N . ASN A 1 217 ? 5.493 9.121 10.846 1.00 85.44 217 ASN A N 1
ATOM 1701 C CA . ASN A 1 217 ? 6.893 9.135 11.280 1.00 85.44 217 ASN A CA 1
ATOM 1702 C C . ASN A 1 217 ? 7.477 7.726 11.404 1.00 85.44 217 ASN A C 1
ATOM 1704 O O . ASN A 1 217 ? 8.592 7.487 10.963 1.00 85.44 217 ASN A O 1
ATOM 1708 N N . ILE A 1 218 ? 6.717 6.773 11.948 1.00 82.19 218 ILE A N 1
ATOM 1709 C CA . ILE A 1 218 ? 7.153 5.372 12.028 1.00 82.19 218 ILE A CA 1
ATOM 1710 C C . ILE A 1 218 ? 7.391 4.796 10.627 1.00 82.19 218 ILE A C 1
ATOM 1712 O O . ILE A 1 218 ? 8.381 4.105 10.401 1.00 82.19 218 ILE A O 1
ATOM 1716 N N . THR A 1 219 ? 6.496 5.088 9.682 1.00 83.50 219 THR A N 1
ATOM 1717 C CA . THR A 1 219 ? 6.635 4.631 8.292 1.00 83.50 219 THR A CA 1
ATOM 1718 C C . THR A 1 219 ? 7.857 5.269 7.622 1.00 83.50 219 THR A C 1
ATOM 1720 O O . THR A 1 219 ? 8.580 4.586 6.900 1.00 83.50 219 THR A O 1
ATOM 1723 N N . ASP A 1 220 ? 8.114 6.554 7.884 1.00 85.19 220 ASP A N 1
ATOM 1724 C CA . ASP A 1 220 ? 9.295 7.275 7.398 1.00 85.19 220 ASP A CA 1
ATOM 1725 C C . ASP A 1 220 ? 10.588 6.704 7.991 1.00 85.19 220 ASP A C 1
ATOM 1727 O O . ASP A 1 220 ? 11.532 6.403 7.264 1.00 85.19 220 ASP A O 1
ATOM 1731 N N . GLU A 1 221 ? 10.625 6.469 9.303 1.00 83.00 221 GLU A N 1
ATOM 1732 C CA . GLU A 1 221 ? 11.759 5.829 9.968 1.00 83.00 221 GLU A CA 1
ATOM 1733 C C . GLU A 1 221 ? 12.033 4.444 9.389 1.00 83.00 221 GLU A C 1
ATOM 1735 O O . GLU A 1 221 ? 13.190 4.122 9.110 1.00 83.00 221 GLU A O 1
ATOM 1740 N N . GLN A 1 222 ? 10.990 3.640 9.165 1.00 79.44 222 GLN A N 1
ATOM 1741 C CA . GLN A 1 222 ? 11.140 2.355 8.496 1.00 79.44 222 GLN A CA 1
ATOM 1742 C C . GLN A 1 222 ? 11.756 2.557 7.118 1.00 79.44 222 GLN A C 1
ATOM 1744 O O . GLN A 1 222 ? 12.834 2.023 6.897 1.00 79.44 222 GLN A O 1
ATOM 1749 N N . ALA A 1 223 ? 11.185 3.402 6.256 1.00 81.25 223 ALA A N 1
ATOM 1750 C CA . ALA A 1 223 ? 11.731 3.675 4.924 1.00 81.25 223 ALA A CA 1
ATOM 1751 C C . ALA A 1 223 ? 13.232 4.040 4.957 1.00 81.25 223 ALA A C 1
ATOM 1753 O O . ALA A 1 223 ? 14.015 3.467 4.201 1.00 81.25 223 ALA A O 1
ATOM 1754 N N . THR A 1 224 ? 13.670 4.885 5.901 1.00 83.69 224 THR A N 1
ATOM 1755 C CA . THR A 1 224 ? 15.101 5.233 6.046 1.00 83.69 224 THR A CA 1
ATOM 1756 C C . THR A 1 224 ? 15.986 4.063 6.489 1.00 83.69 224 THR A C 1
ATOM 1758 O O . THR A 1 224 ? 17.149 3.973 6.093 1.00 83.69 224 THR A O 1
ATOM 1761 N N . VAL A 1 225 ? 15.475 3.155 7.327 1.00 80.88 225 VAL A N 1
ATOM 1762 C CA . VAL A 1 225 ? 16.200 1.935 7.717 1.00 80.88 225 VAL A CA 1
ATOM 1763 C C . VAL A 1 225 ? 16.328 0.994 6.517 1.00 80.88 225 VAL A C 1
ATOM 1765 O O . VAL A 1 225 ? 17.396 0.416 6.325 1.00 80.88 225 VAL A O 1
ATOM 1768 N N . GLY A 1 226 ? 15.281 0.887 5.696 1.00 75.00 226 GLY A N 1
ATOM 1769 C CA . GLY A 1 226 ? 15.269 0.089 4.465 1.00 75.00 226 GLY A CA 1
ATOM 1770 C C . GLY A 1 226 ? 16.293 0.576 3.453 1.00 75.00 226 GLY A C 1
ATOM 1771 O O . GLY A 1 226 ? 17.091 -0.213 2.958 1.00 75.00 226 GLY A O 1
ATOM 1772 N N . GLU A 1 227 ? 16.363 1.889 3.242 1.00 78.31 227 GLU A N 1
ATOM 1773 C CA . GLU A 1 227 ? 17.356 2.511 2.365 1.00 78.31 227 GLU A CA 1
ATOM 1774 C C . GLU A 1 227 ? 18.794 2.206 2.814 1.00 78.31 227 GLU A C 1
ATOM 1776 O O . GLU A 1 227 ? 19.635 1.792 2.013 1.00 78.31 227 GLU A O 1
ATOM 1781 N N . LYS A 1 228 ? 19.077 2.332 4.117 1.00 81.75 228 LYS A N 1
ATOM 1782 C CA . LYS A 1 228 ? 20.397 1.999 4.678 1.00 81.75 228 LYS A CA 1
ATOM 1783 C C . LYS A 1 228 ? 20.730 0.516 4.525 1.00 81.75 228 LYS A C 1
ATOM 1785 O O . LYS A 1 228 ? 21.879 0.181 4.246 1.00 81.75 228 LYS A O 1
ATOM 1790 N N . LEU A 1 229 ? 19.747 -0.367 4.699 1.00 77.44 229 LEU A N 1
ATOM 1791 C CA . LEU A 1 229 ? 19.923 -1.804 4.490 1.00 77.44 229 LEU A CA 1
ATOM 1792 C C . LEU A 1 229 ? 20.218 -2.131 3.029 1.00 77.44 229 LEU A C 1
ATOM 1794 O O . LEU A 1 229 ? 21.167 -2.863 2.766 1.00 77.44 229 LEU A O 1
ATOM 1798 N N . GLN A 1 230 ? 19.483 -1.537 2.093 1.00 74.94 230 GLN A N 1
ATOM 1799 C CA . GLN A 1 230 ? 19.699 -1.719 0.661 1.00 74.94 230 GLN A CA 1
ATOM 1800 C C . GLN A 1 230 ? 21.080 -1.199 0.222 1.00 74.94 230 GLN A C 1
ATOM 1802 O O . GLN A 1 230 ? 21.787 -1.852 -0.548 1.00 74.94 230 GLN A O 1
ATOM 1807 N N . ALA A 1 231 ? 21.515 -0.054 0.755 1.00 79.12 231 ALA A N 1
ATOM 1808 C CA . ALA A 1 231 ? 22.844 0.498 0.489 1.00 79.12 231 ALA A CA 1
ATOM 1809 C C . ALA A 1 231 ? 23.976 -0.392 1.032 1.00 79.12 231 ALA A C 1
ATOM 1811 O O . ALA A 1 231 ? 25.034 -0.498 0.414 1.00 79.12 231 ALA A O 1
ATOM 1812 N N . LEU A 1 232 ? 23.765 -1.056 2.172 1.00 80.25 232 LEU A N 1
ATOM 1813 C CA . LEU A 1 232 ? 24.706 -2.053 2.686 1.00 80.25 232 LEU A CA 1
ATOM 1814 C C . LEU A 1 232 ? 24.656 -3.335 1.848 1.00 80.25 232 LEU A C 1
ATOM 1816 O O . LEU A 1 232 ? 25.702 -3.872 1.499 1.00 80.25 232 LEU A O 1
ATOM 1820 N N . ASP A 1 233 ? 23.466 -3.805 1.473 1.00 73.88 233 ASP A N 1
ATOM 1821 C CA . ASP A 1 233 ? 23.277 -5.033 0.697 1.00 73.88 233 ASP A CA 1
ATOM 1822 C C . ASP A 1 233 ? 23.871 -4.933 -0.724 1.00 73.88 233 ASP A C 1
ATOM 1824 O O . ASP A 1 233 ? 24.359 -5.932 -1.247 1.00 73.88 233 ASP A O 1
ATOM 1828 N N . THR A 1 234 ? 23.947 -3.739 -1.316 1.00 75.88 234 THR A N 1
ATOM 1829 C CA . THR A 1 234 ? 24.583 -3.527 -2.633 1.00 75.88 234 THR A CA 1
ATOM 1830 C C . THR A 1 234 ? 26.114 -3.453 -2.592 1.00 75.88 234 THR A C 1
ATOM 1832 O O . THR A 1 234 ? 26.758 -3.674 -3.619 1.00 75.88 234 THR A O 1
ATOM 1835 N N . LYS A 1 235 ? 26.732 -3.201 -1.430 1.00 77.56 235 LYS A N 1
ATOM 1836 C CA . LYS A 1 235 ? 28.196 -3.216 -1.280 1.00 77.56 235 LYS A CA 1
ATOM 1837 C C . LYS A 1 235 ? 28.713 -4.645 -1.093 1.00 77.56 235 LYS A C 1
ATOM 1839 O O . LYS A 1 235 ? 28.322 -5.323 -0.147 1.00 77.56 235 LYS A O 1
ATOM 1844 N N . SER A 1 236 ? 29.630 -5.073 -1.961 1.00 69.50 236 SER A N 1
ATOM 1845 C CA . SER A 1 236 ? 30.417 -6.307 -1.827 1.00 69.50 236 SER A CA 1
ATOM 1846 C C . SER A 1 236 ? 31.862 -6.037 -2.264 1.00 69.50 236 SER A C 1
ATOM 1848 O O . SER A 1 236 ? 32.043 -5.566 -3.388 1.00 69.50 236 SER A O 1
ATOM 1850 N N . PRO A 1 237 ? 32.892 -6.347 -1.448 1.00 71.00 237 PRO A N 1
ATOM 1851 C CA . PRO A 1 237 ? 32.850 -6.921 -0.093 1.00 71.00 237 PRO A CA 1
ATOM 1852 C C . PRO A 1 237 ? 32.513 -5.884 1.000 1.00 71.00 237 PRO A C 1
ATOM 1854 O O . PRO A 1 237 ? 32.720 -4.690 0.808 1.00 71.00 237 PRO A O 1
ATOM 1857 N N . ARG A 1 238 ? 32.003 -6.349 2.151 1.00 78.44 238 ARG A N 1
ATOM 1858 C CA . ARG A 1 238 ? 31.641 -5.518 3.323 1.00 78.44 238 ARG A CA 1
ATOM 1859 C C . ARG A 1 238 ? 32.665 -5.669 4.445 1.00 78.44 238 ARG A C 1
ATOM 1861 O O . ARG A 1 238 ? 33.213 -6.757 4.627 1.00 78.44 238 ARG A O 1
ATOM 1868 N N . SER A 1 239 ? 32.892 -4.612 5.224 1.00 84.31 239 SER A N 1
ATOM 1869 C CA . SER A 1 239 ? 33.717 -4.687 6.440 1.00 84.31 239 SER A CA 1
ATOM 1870 C C . SER A 1 239 ? 32.975 -5.372 7.603 1.00 84.31 239 SER A C 1
ATOM 1872 O O . SER A 1 239 ? 31.747 -5.475 7.610 1.00 84.31 239 SER A O 1
ATOM 1874 N N . ALA A 1 240 ? 33.707 -5.815 8.633 1.00 82.75 240 ALA A N 1
ATOM 1875 C CA . ALA A 1 240 ? 33.104 -6.403 9.837 1.00 82.75 240 ALA A CA 1
ATOM 1876 C C . ALA A 1 240 ? 32.180 -5.419 10.591 1.00 82.75 240 ALA A C 1
ATOM 1878 O O . ALA A 1 240 ? 31.195 -5.832 11.205 1.00 82.75 240 ALA A O 1
ATOM 1879 N N . GLU A 1 241 ? 32.469 -4.115 10.524 1.00 83.31 241 GLU A N 1
ATOM 1880 C CA . GLU A 1 241 ? 31.632 -3.062 11.111 1.00 83.31 241 GLU A CA 1
ATOM 1881 C C . GLU A 1 241 ? 30.343 -2.847 10.310 1.00 83.31 241 GLU A C 1
ATOM 1883 O O . GLU A 1 241 ? 29.267 -2.712 10.897 1.00 83.31 241 GLU A O 1
ATOM 1888 N N . GLU A 1 242 ? 30.430 -2.885 8.977 1.00 83.50 242 GLU A N 1
ATOM 1889 C CA . GLU A 1 242 ? 29.275 -2.786 8.080 1.00 83.50 242 GLU A CA 1
ATOM 1890 C C . GLU A 1 242 ? 28.336 -3.991 8.235 1.00 83.50 242 GLU A C 1
ATOM 1892 O O . GLU A 1 242 ? 27.118 -3.816 8.255 1.00 83.50 242 GLU A O 1
ATOM 1897 N N . GLU A 1 243 ? 28.873 -5.200 8.431 1.00 82.12 243 GLU A N 1
ATOM 1898 C CA . GLU A 1 243 ? 28.058 -6.394 8.689 1.00 82.12 243 GLU A CA 1
ATOM 1899 C C . GLU A 1 243 ? 27.375 -6.333 10.068 1.00 82.12 243 GLU A C 1
ATOM 1901 O O . GLU A 1 243 ? 26.201 -6.688 10.202 1.00 82.12 243 GLU A O 1
ATOM 1906 N N . LYS A 1 244 ? 28.054 -5.801 11.095 1.00 86.31 244 LYS A N 1
ATOM 1907 C CA . LYS A 1 244 ? 27.450 -5.580 12.420 1.00 86.31 244 LYS A CA 1
ATOM 1908 C C . LYS A 1 244 ? 26.330 -4.535 12.365 1.00 86.31 244 LYS A C 1
ATOM 1910 O O . LYS A 1 244 ? 25.262 -4.752 12.940 1.00 86.31 244 LYS A O 1
ATOM 1915 N N . LEU A 1 245 ? 26.538 -3.429 11.647 1.00 85.25 245 LEU A N 1
ATOM 1916 C CA . LEU A 1 245 ? 25.512 -2.405 11.432 1.00 85.25 245 LEU A CA 1
ATOM 1917 C C . LEU A 1 245 ? 24.322 -2.965 10.641 1.00 85.25 245 LEU A C 1
ATOM 1919 O O . LEU A 1 245 ? 23.171 -2.720 10.998 1.00 85.25 245 LEU A O 1
ATOM 1923 N N . ARG A 1 246 ? 24.584 -3.770 9.608 1.00 82.88 246 ARG A N 1
ATOM 1924 C CA . ARG A 1 246 ? 23.557 -4.473 8.833 1.00 82.88 246 ARG A CA 1
ATOM 1925 C C . ARG A 1 246 ? 22.709 -5.384 9.718 1.00 82.88 246 ARG A C 1
ATOM 1927 O O . ARG A 1 246 ? 21.486 -5.332 9.631 1.00 82.88 246 ARG A O 1
ATOM 1934 N N . GLN A 1 247 ? 23.324 -6.176 10.598 1.00 82.38 247 GLN A N 1
ATOM 1935 C CA . GLN A 1 247 ? 22.592 -7.022 11.547 1.00 82.38 247 GLN A CA 1
ATOM 1936 C C . GLN A 1 247 ? 21.722 -6.195 12.503 1.00 82.38 247 GLN A C 1
ATOM 1938 O O . GLN A 1 247 ? 20.559 -6.535 12.715 1.00 82.38 247 GLN A O 1
ATOM 1943 N N . GLN A 1 248 ? 22.238 -5.079 13.027 1.00 84.44 248 GLN A N 1
ATOM 1944 C CA . GLN A 1 248 ? 21.470 -4.175 13.892 1.00 84.44 248 GLN A CA 1
ATOM 1945 C C . GLN A 1 248 ? 20.282 -3.536 13.162 1.00 84.44 248 GLN A C 1
ATOM 1947 O O . GLN A 1 248 ? 19.172 -3.499 13.694 1.00 84.44 248 GLN A O 1
ATOM 1952 N N . LEU A 1 249 ? 20.487 -3.060 11.932 1.00 82.06 249 LEU A N 1
ATOM 1953 C CA . LEU A 1 249 ? 19.424 -2.473 11.118 1.00 82.06 249 LEU A CA 1
ATOM 1954 C C . LEU A 1 249 ? 18.389 -3.521 10.699 1.00 82.06 249 LEU A C 1
ATOM 1956 O O . LEU A 1 249 ? 17.199 -3.228 10.745 1.00 82.06 249 LEU A O 1
ATOM 1960 N N . ARG A 1 250 ? 18.806 -4.754 10.372 1.00 77.12 250 ARG A N 1
ATOM 1961 C CA . ARG A 1 250 ? 17.884 -5.866 10.087 1.00 77.12 250 ARG A CA 1
ATOM 1962 C C . ARG A 1 250 ? 17.080 -6.248 11.317 1.00 77.12 250 ARG A C 1
ATOM 1964 O O . ARG A 1 250 ? 15.888 -6.483 11.184 1.00 77.12 250 ARG A O 1
ATOM 1971 N N . ALA A 1 251 ? 17.682 -6.252 12.506 1.00 75.44 251 ALA A N 1
ATOM 1972 C CA . ALA A 1 251 ? 16.939 -6.439 13.748 1.00 75.44 251 ALA A CA 1
ATOM 1973 C C . ALA A 1 251 ? 15.907 -5.316 13.943 1.00 75.44 251 ALA A C 1
ATOM 1975 O O . ALA A 1 251 ? 14.739 -5.600 14.186 1.00 75.44 251 ALA A O 1
ATOM 1976 N N . LYS A 1 252 ? 16.295 -4.049 13.733 1.00 75.25 252 LYS A N 1
ATOM 1977 C CA . LYS A 1 252 ? 15.383 -2.892 13.797 1.00 75.25 252 LYS A CA 1
ATOM 1978 C C . LYS A 1 252 ? 14.246 -2.957 12.764 1.00 75.25 252 LYS A C 1
ATOM 1980 O O . LYS A 1 252 ? 13.128 -2.571 13.084 1.00 75.25 252 LYS A O 1
ATOM 1985 N N . TRP A 1 253 ? 14.522 -3.453 11.559 1.00 68.25 253 TRP A N 1
ATOM 1986 C CA . TRP A 1 253 ? 13.558 -3.606 10.463 1.00 68.25 253 TRP A CA 1
ATOM 1987 C C . TRP A 1 253 ? 12.611 -4.799 10.659 1.00 68.25 253 TRP A C 1
ATOM 1989 O O . TRP A 1 253 ? 11.411 -4.683 10.420 1.00 68.25 253 TRP A O 1
ATOM 1999 N N . ASN A 1 254 ? 13.143 -5.936 11.118 1.00 60.97 254 ASN A N 1
ATOM 2000 C CA . ASN A 1 254 ? 12.387 -7.167 11.361 1.00 60.97 254 ASN A CA 1
ATOM 2001 C C . ASN A 1 254 ? 11.651 -7.170 12.696 1.00 60.97 254 ASN A C 1
ATOM 2003 O O . ASN A 1 254 ? 10.831 -8.059 12.910 1.00 60.97 254 ASN A O 1
ATOM 2007 N N . HIS A 1 255 ? 11.959 -6.244 13.607 1.00 53.38 255 HIS A N 1
ATOM 2008 C CA . HIS A 1 255 ? 11.328 -6.221 14.915 1.00 53.38 255 HIS A CA 1
ATOM 2009 C C . HIS A 1 255 ? 9.799 -6.246 14.761 1.00 53.38 255 HIS A C 1
ATOM 2011 O O . HIS A 1 255 ? 9.216 -5.347 14.151 1.00 53.38 255 HIS A O 1
ATOM 2017 N N . ASP A 1 256 ? 9.170 -7.231 15.417 1.00 51.94 256 ASP A N 1
ATOM 2018 C CA . ASP A 1 256 ? 7.728 -7.429 15.694 1.00 51.94 256 ASP A CA 1
ATOM 2019 C C . ASP A 1 256 ? 7.011 -6.206 16.311 1.00 51.94 256 ASP A C 1
ATOM 2021 O O . ASP A 1 256 ? 5.892 -6.293 16.827 1.00 51.94 256 ASP A O 1
ATOM 2025 N N . TYR A 1 257 ? 7.674 -5.053 16.329 1.00 49.00 257 TYR A N 1
ATOM 2026 C CA . TYR A 1 257 ? 7.257 -3.845 16.996 1.00 49.00 257 TYR A CA 1
ATOM 2027 C C . TYR A 1 257 ? 5.958 -3.320 16.413 1.00 49.00 257 TYR A C 1
ATOM 2029 O O . TYR A 1 257 ? 5.067 -3.037 17.192 1.00 49.00 257 TYR A O 1
ATOM 2037 N N . LEU A 1 258 ? 5.784 -3.217 15.093 1.00 54.16 258 LEU A N 1
ATOM 2038 C CA . LEU A 1 258 ? 4.607 -2.518 14.571 1.00 54.16 258 LEU A CA 1
ATOM 2039 C C . LEU A 1 258 ? 3.280 -3.260 14.777 1.00 54.16 258 LEU A C 1
ATOM 2041 O O . LEU A 1 258 ? 2.356 -2.591 15.226 1.00 54.16 258 LEU A O 1
ATOM 2045 N N . PRO A 1 259 ? 3.129 -4.577 14.532 1.00 53.72 259 PRO A N 1
ATOM 2046 C CA . PRO A 1 259 ? 1.876 -5.273 14.834 1.00 53.72 259 PRO A CA 1
ATOM 2047 C C . PRO A 1 259 ? 1.521 -5.226 16.325 1.00 53.72 259 PRO A C 1
ATOM 2049 O O . PRO A 1 259 ? 0.395 -4.877 16.679 1.00 53.72 259 PRO A O 1
ATOM 2052 N N . ARG A 1 260 ? 2.500 -5.459 17.214 1.00 55.75 260 ARG A N 1
ATOM 2053 C CA . ARG A 1 260 ? 2.300 -5.353 18.671 1.00 55.75 260 ARG A CA 1
ATOM 2054 C C . ARG A 1 260 ? 2.009 -3.924 19.114 1.00 55.75 260 ARG A C 1
ATOM 2056 O O . ARG A 1 260 ? 1.199 -3.714 20.007 1.00 55.75 260 ARG A O 1
ATOM 2063 N N . TYR A 1 261 ? 2.635 -2.941 18.479 1.00 59.31 261 TYR A N 1
ATOM 2064 C CA . TYR A 1 261 ? 2.454 -1.522 18.759 1.00 59.31 261 TYR A CA 1
ATOM 2065 C C . TYR A 1 261 ? 1.100 -1.005 18.286 1.00 59.31 261 TYR A C 1
ATOM 2067 O O . TYR A 1 261 ? 0.466 -0.240 18.996 1.00 59.31 261 TYR A O 1
ATOM 2075 N N . VAL A 1 262 ? 0.638 -1.459 17.124 1.00 60.75 262 VAL A N 1
ATOM 2076 C CA . VAL A 1 262 ? -0.685 -1.193 16.548 1.00 60.75 262 VAL A CA 1
ATOM 2077 C C . VAL A 1 262 ? -1.781 -1.766 17.453 1.00 60.75 262 VAL A C 1
ATOM 2079 O O . VAL A 1 262 ? -2.714 -1.046 17.806 1.00 60.75 262 VAL A O 1
ATOM 2082 N N . VAL A 1 263 ? -1.634 -3.012 17.916 1.00 59.81 263 VAL A N 1
ATOM 2083 C CA . VAL A 1 263 ? -2.567 -3.639 18.874 1.00 59.81 263 VAL A CA 1
ATOM 2084 C C . VAL A 1 263 ? -2.496 -2.976 20.260 1.00 59.81 263 VAL A C 1
ATOM 2086 O O . VAL A 1 263 ? -3.526 -2.756 20.904 1.00 59.81 263 VAL A O 1
ATOM 2089 N N . ALA A 1 264 ? -1.301 -2.598 20.725 1.00 61.22 264 ALA A N 1
ATOM 2090 C CA . ALA A 1 264 ? -1.116 -1.880 21.987 1.00 61.22 264 ALA A CA 1
ATOM 2091 C C . ALA A 1 264 ? -1.700 -0.458 21.940 1.00 61.22 264 ALA A C 1
ATOM 2093 O O . ALA A 1 264 ? -2.322 -0.026 22.911 1.00 61.22 264 ALA A O 1
ATOM 2094 N N . LEU A 1 265 ? -1.555 0.247 20.814 1.00 63.94 265 LEU A N 1
ATOM 2095 C CA . LEU A 1 265 ? -2.190 1.540 20.554 1.00 63.94 265 LEU A CA 1
ATOM 2096 C C . LEU A 1 265 ? -3.709 1.415 20.574 1.00 63.94 265 LEU A C 1
ATOM 2098 O O . LEU A 1 265 ? -4.357 2.208 21.247 1.00 63.94 265 LEU A O 1
ATOM 2102 N N . GLU A 1 266 ? -4.283 0.408 19.911 1.00 63.44 266 GLU A N 1
ATOM 2103 C CA . GLU A 1 266 ? -5.733 0.178 19.951 1.00 63.44 266 GLU A CA 1
ATOM 2104 C C . GLU A 1 266 ? -6.206 -0.092 21.388 1.00 63.44 266 GLU A C 1
ATOM 2106 O O . GLU A 1 266 ? -7.194 0.486 21.839 1.00 63.44 266 GLU A O 1
ATOM 2111 N N . SER A 1 267 ? -5.453 -0.889 22.152 1.00 61.88 267 SER A N 1
ATOM 2112 C CA . SER A 1 267 ? -5.751 -1.174 23.563 1.00 61.88 267 SER A CA 1
ATOM 2113 C C . SER A 1 267 ? -5.685 0.080 24.448 1.00 61.88 267 SER A C 1
ATOM 2115 O O . SER A 1 267 ? -6.462 0.221 25.393 1.00 61.88 267 SER A O 1
ATOM 2117 N N . GLN A 1 268 ? -4.765 1.007 24.164 1.00 63.09 268 GLN A N 1
ATOM 2118 C CA . GLN A 1 268 ? -4.687 2.311 24.833 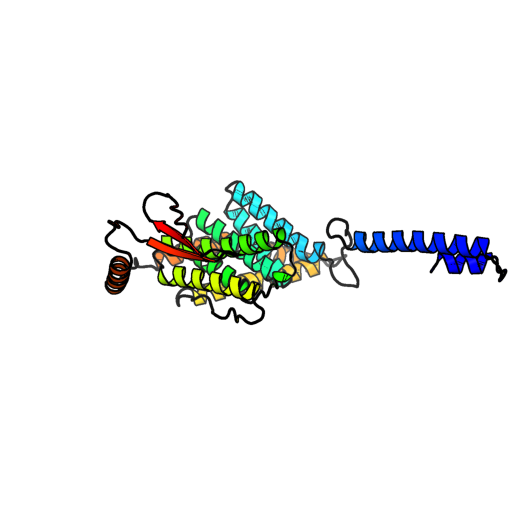1.00 63.09 268 GLN A CA 1
ATOM 2119 C C . GLN A 1 268 ? -5.854 3.221 24.433 1.00 63.09 268 GLN A C 1
ATOM 2121 O O . GLN A 1 268 ? -6.452 3.875 25.288 1.00 63.09 268 GLN A O 1
ATOM 2126 N N . LEU A 1 269 ? -6.219 3.220 23.150 1.00 62.22 269 LEU A N 1
ATOM 2127 C CA . LEU A 1 269 ? -7.327 4.004 22.617 1.00 62.22 269 LEU A CA 1
ATOM 2128 C C . LEU A 1 269 ? -8.668 3.536 23.184 1.00 62.22 269 LEU A C 1
ATOM 2130 O O . LEU A 1 269 ? -9.455 4.377 23.612 1.00 62.22 269 LEU A O 1
ATOM 2134 N N . GLN A 1 270 ? -8.915 2.225 23.263 1.00 62.28 270 GLN A N 1
ATOM 2135 C CA . GLN A 1 270 ? -10.131 1.654 23.855 1.00 62.28 270 GLN A CA 1
ATOM 2136 C C . GLN A 1 270 ? -10.326 2.087 25.315 1.00 62.28 270 GLN A C 1
ATOM 2138 O O . GLN A 1 270 ? -11.430 2.477 25.689 1.00 62.28 270 GLN A O 1
ATOM 2143 N N . LYS A 1 271 ? -9.254 2.108 26.121 1.00 57.78 271 LYS A N 1
ATOM 2144 C CA . LYS A 1 271 ? -9.294 2.533 27.535 1.00 57.78 271 LYS A CA 1
ATOM 2145 C C . LYS A 1 271 ? -9.584 4.027 27.726 1.00 57.78 271 LYS A C 1
ATOM 2147 O O . LYS A 1 271 ? -10.084 4.419 28.775 1.00 57.78 271 LYS A O 1
ATOM 2152 N N . SER A 1 272 ? -9.275 4.859 26.732 1.00 50.88 272 SER A N 1
ATOM 2153 C CA . SER A 1 272 ? -9.415 6.319 26.805 1.00 50.88 272 SER A CA 1
ATOM 2154 C C . SER A 1 272 ? -10.805 6.834 26.410 1.00 50.88 272 SER A C 1
ATOM 2156 O O . SER A 1 272 ? -11.075 8.026 26.560 1.00 50.88 272 SER A O 1
ATOM 2158 N N . THR A 1 273 ? -11.690 5.988 25.879 1.00 46.84 273 THR A N 1
ATOM 2159 C CA . THR A 1 273 ? -12.961 6.446 25.296 1.00 46.84 273 THR A CA 1
ATOM 2160 C C . THR A 1 273 ? -14.151 6.205 26.213 1.00 46.84 273 THR A C 1
ATOM 2162 O O . THR A 1 273 ? -14.516 5.068 26.495 1.00 46.84 273 THR A O 1
ATOM 2165 N N . LYS A 1 274 ? -14.822 7.298 26.599 1.00 39.12 274 LYS A N 1
ATOM 2166 C CA . LYS A 1 274 ? -16.232 7.250 26.999 1.00 39.12 274 LYS A CA 1
ATOM 2167 C C . LYS A 1 274 ? -17.083 6.904 25.764 1.00 39.12 274 LYS A C 1
ATOM 2169 O O . LYS A 1 274 ? -16.761 7.384 24.675 1.00 39.12 274 LYS A O 1
ATOM 2174 N N . PRO A 1 275 ? -18.153 6.105 25.908 1.00 35.56 275 PRO A N 1
ATOM 2175 C CA . PRO A 1 275 ? -19.071 5.823 24.811 1.00 35.56 275 PRO A CA 1
ATOM 2176 C C . PRO A 1 275 ? -19.664 7.138 24.295 1.00 35.56 275 PRO A C 1
ATOM 2178 O O . PRO A 1 275 ? -20.147 7.958 25.076 1.00 35.56 275 PRO A O 1
ATOM 2181 N N . VAL A 1 276 ? -19.598 7.358 22.983 1.00 39.25 276 VAL A N 1
ATOM 2182 C CA . VAL A 1 276 ? -20.175 8.545 22.342 1.00 39.25 276 VAL A CA 1
ATOM 2183 C C . VAL A 1 276 ? -21.699 8.444 22.451 1.00 39.25 276 VAL A C 1
ATOM 2185 O O . VAL A 1 276 ? -22.320 7.600 21.809 1.00 39.25 276 VAL A O 1
ATOM 2188 N N . HIS A 1 277 ? -22.302 9.272 23.307 1.00 36.72 277 HIS A N 1
ATOM 2189 C CA . HIS A 1 277 ? -23.750 9.477 23.345 1.00 36.72 277 HIS A CA 1
ATOM 2190 C C . HIS A 1 277 ? -24.168 10.319 22.134 1.00 36.72 277 HIS A C 1
ATOM 2192 O O . HIS A 1 277 ? -23.597 11.383 21.898 1.00 36.72 277 HIS A O 1
ATOM 2198 N N . ARG A 1 278 ? -25.159 9.829 21.377 1.00 38.06 278 ARG A N 1
ATOM 2199 C CA . ARG A 1 278 ? -25.787 10.547 20.255 1.00 38.06 278 ARG A CA 1
ATOM 2200 C C . ARG A 1 278 ? -26.369 11.865 20.768 1.00 38.06 278 ARG A C 1
ATOM 2202 O O . ARG A 1 278 ? -27.044 11.863 21.796 1.00 38.06 278 ARG A O 1
ATOM 2209 N N . SER A 1 279 ? -26.116 12.977 20.081 1.00 35.19 279 SER A N 1
ATOM 2210 C CA . SER A 1 279 ? -26.721 14.257 20.464 1.00 35.19 279 SER A CA 1
ATOM 2211 C C . SER A 1 279 ? -28.119 14.384 19.848 1.00 35.19 279 SER A C 1
ATOM 2213 O O . SER A 1 279 ? -28.323 14.015 18.694 1.00 35.19 279 SER A O 1
ATOM 2215 N N . ASN A 1 280 ? -29.091 14.929 20.591 1.00 35.75 280 ASN A N 1
ATOM 2216 C CA . ASN A 1 280 ? -30.483 15.070 20.125 1.00 35.75 280 ASN A CA 1
ATOM 2217 C C . ASN A 1 280 ? -30.622 15.846 18.797 1.00 35.75 280 ASN A C 1
ATOM 2219 O O . ASN A 1 280 ? -31.539 15.579 18.036 1.00 35.75 280 ASN A O 1
ATOM 2223 N N . LYS A 1 281 ? -29.666 16.718 18.450 1.00 38.62 281 LYS A N 1
ATOM 2224 C CA . LYS A 1 281 ? -29.667 17.443 17.165 1.00 38.62 281 LYS A CA 1
ATOM 2225 C C . LYS A 1 281 ? -29.406 16.548 15.944 1.00 38.62 281 LYS A C 1
ATOM 2227 O O . LYS A 1 281 ? -29.816 16.888 14.840 1.00 38.62 281 LYS A O 1
ATOM 2232 N N . GLU A 1 282 ? -28.717 15.419 16.119 1.00 36.25 282 GLU A N 1
ATOM 2233 C CA . GLU A 1 282 ? -28.478 14.441 15.044 1.00 36.25 282 GLU A CA 1
ATOM 2234 C C . GLU A 1 282 ? -29.707 13.547 14.810 1.00 36.25 282 GLU A C 1
ATOM 2236 O O . GLU A 1 282 ? -29.920 13.083 13.691 1.00 36.25 282 GLU A O 1
ATOM 2241 N N . LEU A 1 283 ? -30.541 13.358 15.841 1.00 38.50 283 LEU A N 1
ATOM 2242 C CA . LEU A 1 283 ? -31.861 12.730 15.728 1.00 38.50 283 LEU A CA 1
ATOM 2243 C C . LEU A 1 283 ? -32.829 13.631 14.946 1.00 38.50 283 LEU A C 1
ATOM 2245 O O . LEU A 1 283 ? -33.487 13.144 14.033 1.00 38.50 283 LEU A O 1
ATOM 2249 N N . ASP A 1 284 ? -32.810 14.944 15.191 1.00 37.47 284 ASP A N 1
ATOM 2250 C CA . ASP A 1 284 ? -33.646 15.909 14.459 1.00 37.47 284 ASP A CA 1
ATOM 2251 C C . ASP A 1 284 ? -33.285 15.993 12.959 1.00 37.47 284 ASP A C 1
ATOM 2253 O O . ASP A 1 284 ? -34.157 16.123 12.098 1.00 37.47 284 ASP A O 1
ATOM 2257 N N . ALA A 1 285 ? -31.996 15.873 12.612 1.00 36.75 285 ALA A N 1
ATOM 2258 C CA . ALA A 1 285 ? -31.543 15.839 11.217 1.00 36.75 285 ALA A CA 1
ATOM 2259 C C . ALA A 1 285 ? -31.973 14.552 10.484 1.00 36.75 285 ALA A C 1
ATOM 2261 O O . ALA A 1 285 ? -32.250 14.586 9.283 1.00 36.75 285 ALA A O 1
ATOM 2262 N N . LEU A 1 286 ? -32.064 13.428 11.205 1.00 38.59 286 LEU A N 1
ATOM 2263 C CA . LEU A 1 286 ? -32.620 12.169 10.702 1.00 38.59 286 LEU A CA 1
ATOM 2264 C C . LEU A 1 286 ? -34.147 12.249 10.545 1.00 38.59 286 LEU A C 1
ATOM 2266 O O . LEU A 1 286 ? -34.679 11.722 9.570 1.00 38.59 286 LEU A O 1
ATOM 2270 N N . GLU A 1 287 ? -34.839 12.955 11.443 1.00 38.19 287 GLU A N 1
ATOM 2271 C CA . GLU A 1 287 ? -36.282 13.230 11.371 1.00 38.19 287 GLU A CA 1
ATOM 2272 C C . GLU A 1 287 ? -36.627 14.103 10.148 1.00 38.19 287 GLU A C 1
ATOM 2274 O O . GLU A 1 287 ? -37.543 13.792 9.389 1.00 38.19 287 GLU A O 1
ATOM 2279 N N . ALA A 1 288 ? -35.828 15.140 9.874 1.00 38.97 288 ALA A N 1
ATOM 2280 C CA . ALA A 1 288 ? -35.984 15.989 8.690 1.00 38.97 288 ALA A CA 1
ATOM 2281 C C . ALA A 1 288 ? -35.758 15.220 7.372 1.00 38.97 288 ALA A C 1
ATOM 2283 O O . ALA A 1 288 ? -36.476 15.431 6.394 1.00 38.97 288 ALA A O 1
ATOM 2284 N N . LEU A 1 289 ? -34.798 14.288 7.350 1.00 37.97 289 LEU A N 1
ATOM 2285 C CA . LEU A 1 289 ? -34.549 13.386 6.216 1.00 37.97 289 LEU A CA 1
ATOM 2286 C C . LEU A 1 289 ? -35.665 12.345 6.037 1.00 37.97 289 LEU A C 1
ATOM 2288 O O . LEU A 1 289 ? -35.993 11.993 4.905 1.00 37.97 289 LEU A O 1
ATOM 2292 N N . ARG A 1 290 ? -36.280 11.894 7.136 1.00 39.00 290 ARG A N 1
ATOM 2293 C CA . ARG A 1 290 ? -37.444 10.997 7.141 1.00 39.00 290 ARG A CA 1
ATOM 2294 C C . ARG A 1 290 ? -38.687 11.675 6.553 1.00 39.00 290 ARG A C 1
ATOM 2296 O O . ARG A 1 290 ? -39.398 11.046 5.779 1.00 39.00 290 ARG A O 1
ATOM 2303 N N . ILE A 1 291 ? -38.895 12.961 6.842 1.00 41.66 291 ILE A N 1
ATOM 2304 C CA . ILE A 1 291 ? -39.979 13.777 6.264 1.00 41.66 291 ILE A CA 1
ATOM 2305 C C . ILE A 1 291 ? -39.783 13.978 4.749 1.00 41.66 291 ILE A C 1
ATOM 2307 O O . ILE A 1 291 ? -40.745 13.928 3.986 1.00 41.66 291 ILE A O 1
ATOM 2311 N N . LEU A 1 292 ? -38.538 14.161 4.293 1.00 39.56 292 LEU A N 1
ATOM 2312 C CA . LEU A 1 292 ? -38.205 14.412 2.882 1.00 39.56 292 LEU A CA 1
ATOM 2313 C C . LEU A 1 292 ? -38.320 13.165 1.982 1.00 39.56 292 LEU A C 1
ATOM 2315 O O . LEU A 1 292 ? -38.436 13.301 0.766 1.00 39.56 292 LEU A O 1
ATOM 2319 N N . LEU A 1 293 ? -38.291 11.961 2.566 1.00 41.78 293 LEU A N 1
ATOM 2320 C CA . LEU A 1 293 ? -38.313 10.676 1.852 1.00 41.78 293 LEU A CA 1
ATOM 2321 C C . LEU A 1 293 ? -39.698 10.003 1.789 1.00 41.78 293 LEU A C 1
ATOM 2323 O O . LEU A 1 293 ? -39.816 8.932 1.195 1.00 41.78 293 LEU A O 1
ATOM 2327 N N . GLY A 1 294 ? -40.743 10.646 2.318 1.00 36.44 294 GLY A N 1
ATOM 2328 C CA . GLY A 1 294 ? -42.118 10.146 2.268 1.00 36.44 294 GLY A CA 1
ATOM 2329 C C . GLY A 1 294 ? -42.379 8.980 3.227 1.00 36.44 294 GLY A C 1
ATOM 2330 O O . GLY A 1 294 ? -41.484 8.214 3.575 1.00 36.44 294 GLY A O 1
ATOM 2331 N N . ASP A 1 295 ? -43.634 8.868 3.661 1.00 36.66 295 ASP A N 1
ATOM 2332 C CA . ASP A 1 295 ? -44.138 8.084 4.801 1.00 36.66 295 ASP A CA 1
ATOM 2333 C C . ASP A 1 295 ? -44.140 6.550 4.588 1.00 36.66 295 ASP A C 1
ATOM 2335 O O . ASP A 1 295 ? -45.078 5.834 4.934 1.00 36.66 295 ASP A O 1
ATOM 2339 N N . HIS A 1 296 ? -43.085 6.009 3.980 1.00 42.50 296 HIS A N 1
ATOM 2340 C CA . HIS A 1 296 ? -42.873 4.574 3.853 1.00 42.50 296 HIS A CA 1
ATOM 2341 C C . HIS A 1 296 ? -42.115 4.056 5.069 1.00 42.50 296 HIS A C 1
ATOM 2343 O O . HIS A 1 296 ? -40.894 3.961 5.036 1.00 42.50 296 HIS A O 1
ATOM 2349 N N . ASP A 1 297 ? -42.867 3.762 6.132 1.00 40.84 297 ASP A N 1
ATOM 2350 C CA . ASP A 1 297 ? -42.544 2.906 7.286 1.00 40.84 297 ASP A CA 1
ATOM 2351 C C . ASP A 1 297 ? -41.046 2.542 7.435 1.00 40.84 297 ASP A C 1
ATOM 2353 O O . ASP A 1 297 ? -40.598 1.415 7.202 1.00 40.84 297 ASP A O 1
ATOM 2357 N N . MET A 1 298 ? -40.223 3.552 7.745 1.00 43.22 298 MET A N 1
ATOM 2358 C CA . MET A 1 298 ? -38.772 3.412 7.868 1.00 43.22 298 MET A CA 1
ATOM 2359 C C . MET A 1 298 ? -38.401 3.143 9.323 1.00 43.22 298 MET A C 1
ATOM 2361 O O . MET A 1 298 ? -38.024 4.045 10.070 1.00 43.22 298 MET A O 1
ATOM 2365 N N . GLN A 1 299 ? -38.451 1.876 9.724 1.00 35.38 299 GLN A N 1
ATOM 2366 C CA . GLN A 1 299 ? -37.647 1.411 10.852 1.00 35.38 299 GLN A CA 1
ATOM 2367 C C . GLN A 1 299 ? -36.194 1.226 10.375 1.00 35.38 299 GLN A C 1
ATOM 2369 O O . GLN A 1 299 ? -35.826 0.157 9.898 1.00 35.38 299 GLN A O 1
ATOM 2374 N N . GLY A 1 300 ? -35.372 2.282 10.458 1.00 46.72 300 GLY A N 1
ATOM 2375 C CA . GLY A 1 300 ? -33.920 2.214 10.217 1.00 46.72 300 GLY A CA 1
ATOM 2376 C C . GLY A 1 300 ? -33.317 3.407 9.459 1.00 46.72 300 GLY A C 1
ATOM 2377 O O . GLY A 1 300 ? -34.001 4.103 8.712 1.00 46.72 300 GLY A O 1
ATOM 2378 N N . THR A 1 301 ? -32.013 3.641 9.651 1.00 43.38 301 THR A N 1
ATOM 2379 C CA . THR A 1 301 ? -31.227 4.675 8.951 1.00 43.38 301 THR A CA 1
ATOM 2380 C C . THR A 1 301 ? -30.989 4.260 7.495 1.00 43.38 301 THR A C 1
ATOM 2382 O O . THR A 1 301 ? -30.506 3.155 7.248 1.00 43.38 301 THR A O 1
ATOM 2385 N N . ALA A 1 302 ? -31.288 5.139 6.531 1.00 45.00 302 ALA A N 1
ATOM 2386 C CA . ALA A 1 302 ? -31.032 4.909 5.108 1.00 45.00 302 ALA A CA 1
ATOM 2387 C C . ALA A 1 302 ? -29.952 5.866 4.582 1.00 45.00 302 ALA A C 1
ATOM 2389 O O . ALA A 1 302 ? -30.110 7.084 4.653 1.00 45.00 302 ALA A O 1
ATOM 2390 N N . LEU A 1 303 ? -28.863 5.326 4.027 1.00 46.88 303 LEU A N 1
ATOM 2391 C CA . LEU A 1 303 ? -27.876 6.119 3.288 1.00 46.88 303 LEU A CA 1
ATOM 2392 C C . LEU A 1 303 ? -28.263 6.128 1.803 1.00 46.88 303 LEU A C 1
ATOM 2394 O O . LEU A 1 303 ? -28.392 5.057 1.209 1.00 46.88 303 LEU A O 1
ATOM 2398 N N . LEU A 1 304 ? -28.445 7.311 1.209 1.00 45.47 304 LEU A N 1
ATOM 2399 C CA . LEU A 1 304 ? -28.767 7.460 -0.213 1.00 45.47 304 LEU A CA 1
ATOM 2400 C C . LEU A 1 304 ? -27.497 7.820 -0.997 1.00 45.47 304 LEU A C 1
ATOM 2402 O O . LEU A 1 304 ? -26.959 8.920 -0.869 1.00 45.47 304 LEU A O 1
ATOM 2406 N N . TYR A 1 305 ? -27.001 6.887 -1.805 1.00 43.53 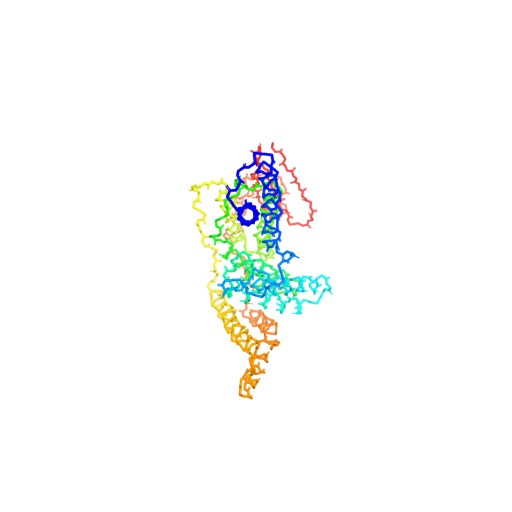305 TYR A N 1
ATOM 2407 C CA . TYR A 1 305 ? -25.837 7.088 -2.669 1.00 43.53 305 TYR A CA 1
ATOM 2408 C C . TYR A 1 305 ? -26.285 7.222 -4.122 1.00 43.53 305 TYR A C 1
ATOM 2410 O O . TYR A 1 305 ? -26.982 6.352 -4.620 1.00 43.53 305 TYR A O 1
ATOM 2418 N N . THR A 1 306 ? -25.883 8.282 -4.824 1.00 44.12 306 THR A N 1
ATOM 2419 C CA . THR A 1 306 ? -26.156 8.435 -6.262 1.00 44.12 306 THR A CA 1
ATOM 2420 C C . THR A 1 306 ? -24.922 8.048 -7.075 1.00 44.12 306 THR A C 1
ATOM 2422 O O . THR A 1 306 ? -23.879 8.696 -6.991 1.00 44.12 306 THR A O 1
ATOM 2425 N N . ILE A 1 307 ? -25.041 6.977 -7.858 1.00 44.50 307 ILE A N 1
ATOM 2426 C CA . ILE A 1 307 ? -24.080 6.546 -8.871 1.00 44.50 307 ILE A CA 1
ATOM 2427 C C . ILE A 1 307 ? -24.429 7.262 -10.168 1.00 44.50 307 ILE A C 1
ATOM 2429 O O . ILE A 1 307 ? -25.509 7.070 -10.717 1.00 44.50 307 ILE A O 1
ATOM 2433 N N . THR A 1 308 ? -23.500 8.062 -10.672 1.00 37.94 308 THR A N 1
ATOM 2434 C CA . THR A 1 308 ? -23.531 8.547 -12.055 1.00 37.94 308 THR A CA 1
ATOM 2435 C C . THR A 1 308 ? -22.854 7.518 -12.959 1.00 37.94 308 THR A C 1
ATOM 2437 O O . THR A 1 308 ? -21.659 7.257 -12.801 1.00 37.94 308 THR A O 1
ATOM 2440 N N . GLU A 1 309 ? -23.613 6.929 -13.880 1.00 40.28 309 GLU A N 1
ATOM 2441 C CA . GLU A 1 309 ? -23.110 6.173 -15.034 1.00 40.28 309 GLU A CA 1
ATOM 2442 C C . GLU A 1 309 ? -23.146 7.053 -16.298 1.00 40.28 309 GLU A C 1
ATOM 2444 O O . GLU A 1 309 ? -23.615 8.188 -16.238 1.00 40.28 309 GLU A O 1
ATOM 2449 N N . GLU A 1 310 ? -22.619 6.559 -17.429 1.00 34.72 310 GLU A N 1
ATOM 2450 C CA . GLU A 1 310 ? -22.544 7.325 -18.691 1.00 34.72 310 GLU A CA 1
ATOM 2451 C C . GLU A 1 310 ? -23.927 7.835 -19.151 1.00 34.72 310 GLU A C 1
ATOM 2453 O O . GLU A 1 310 ? -24.007 8.967 -19.618 1.00 34.72 310 GLU A O 1
ATOM 2458 N N . ASP A 1 311 ? -25.003 7.070 -18.908 1.00 29.77 311 ASP A N 1
ATOM 2459 C CA . ASP A 1 311 ? -26.364 7.386 -19.378 1.00 29.77 311 ASP A CA 1
ATOM 2460 C C . ASP A 1 311 ? -27.449 7.356 -18.278 1.00 29.77 311 ASP A C 1
ATOM 2462 O O . ASP A 1 311 ? -28.632 7.526 -18.573 1.00 29.77 311 ASP A O 1
ATOM 2466 N N . CYS A 1 312 ? -27.101 7.114 -17.006 1.00 31.02 312 CYS A N 1
ATOM 2467 C CA . CYS A 1 312 ? -28.103 7.043 -15.936 1.00 31.02 312 CYS A CA 1
ATOM 2468 C C . CYS A 1 312 ? -27.590 7.473 -14.554 1.00 31.02 312 CYS A C 1
ATOM 2470 O O . CYS A 1 312 ? -26.399 7.423 -14.239 1.00 31.02 312 CYS A O 1
ATOM 2472 N N . LEU A 1 313 ? -28.534 7.884 -13.705 1.00 29.33 313 LEU A N 1
ATOM 2473 C CA . LEU A 1 313 ? -28.341 8.134 -12.279 1.00 29.33 313 LEU A CA 1
ATOM 2474 C C . LEU A 1 313 ? -28.996 6.987 -11.507 1.00 29.33 313 LEU A C 1
ATOM 2476 O O . LEU A 1 313 ? -30.216 6.860 -11.507 1.00 29.33 313 LEU A O 1
ATOM 2480 N N . SER A 1 314 ? -28.195 6.156 -10.845 1.00 35.31 314 SER A N 1
ATOM 2481 C CA . SER A 1 314 ? -28.695 5.056 -10.012 1.00 35.31 314 SER A CA 1
ATOM 2482 C C . SER A 1 314 ? -28.578 5.426 -8.537 1.00 35.31 314 SER A C 1
ATOM 2484 O O . SER A 1 314 ? -27.495 5.783 -8.080 1.00 35.31 314 SER A O 1
ATOM 2486 N N . ALA A 1 315 ? -29.666 5.342 -7.771 1.00 37.66 315 ALA A N 1
ATOM 2487 C CA . ALA A 1 315 ? -29.629 5.552 -6.325 1.00 37.66 315 ALA A CA 1
ATOM 2488 C C . ALA A 1 315 ? -29.507 4.204 -5.596 1.00 37.66 315 ALA A C 1
ATOM 2490 O O . ALA A 1 315 ? -30.317 3.303 -5.801 1.00 37.66 315 ALA A O 1
ATOM 2491 N N . VAL A 1 316 ? -28.496 4.059 -4.739 1.00 43.19 316 VAL A N 1
ATOM 2492 C CA . VAL A 1 316 ? -28.319 2.904 -3.857 1.00 43.19 316 VAL A CA 1
ATOM 2493 C C . VAL A 1 316 ? -28.762 3.304 -2.460 1.00 43.19 316 VAL A C 1
ATOM 2495 O O . VAL A 1 316 ? -28.173 4.196 -1.847 1.00 43.19 316 VAL A O 1
ATOM 2498 N N . GLN A 1 317 ? -29.802 2.631 -1.975 1.00 44.97 317 GLN A N 1
ATOM 2499 C CA . GLN A 1 317 ? -30.288 2.742 -0.608 1.00 44.97 317 GLN A CA 1
ATOM 2500 C C . GLN A 1 317 ? -29.672 1.613 0.225 1.00 44.97 317 GLN A C 1
ATOM 2502 O O . GLN A 1 317 ? -29.841 0.438 -0.100 1.00 44.97 317 GLN A O 1
ATOM 2507 N N . VAL A 1 318 ? -28.959 1.956 1.298 1.00 43.41 318 VAL A N 1
ATOM 2508 C CA . VAL A 1 318 ? -28.449 0.969 2.265 1.00 43.41 318 VAL A CA 1
ATOM 2509 C C . VAL A 1 318 ? -29.277 1.077 3.541 1.00 43.41 318 VAL A C 1
ATOM 2511 O O . VAL A 1 318 ? -29.280 2.140 4.160 1.00 43.41 318 VAL A O 1
ATOM 2514 N N . LYS A 1 319 ? -29.995 0.000 3.897 1.00 45.31 319 LYS A N 1
ATOM 2515 C CA . LYS A 1 319 ? -30.808 -0.112 5.119 1.00 45.31 319 LYS A CA 1
ATOM 2516 C C . LYS A 1 319 ? -30.101 -0.984 6.155 1.00 45.31 319 LYS A C 1
ATOM 2518 O O . LYS A 1 319 ? -29.598 -2.055 5.824 1.00 45.31 319 LYS A O 1
ATOM 2523 N N . ASP A 1 320 ? -30.114 -0.542 7.405 1.00 41.38 320 ASP A N 1
ATOM 2524 C CA . ASP A 1 320 ? -29.593 -1.299 8.542 1.00 41.38 320 ASP A CA 1
ATOM 2525 C C . ASP A 1 320 ? -30.703 -2.173 9.154 1.00 41.38 320 ASP A C 1
ATOM 2527 O O . ASP A 1 320 ? -31.445 -1.704 10.017 1.00 41.38 320 ASP A O 1
ATOM 2531 N N . ARG A 1 321 ? -30.869 -3.410 8.647 1.00 35.72 321 ARG A N 1
ATOM 2532 C CA . ARG A 1 321 ? -31.124 -4.594 9.502 1.00 35.72 321 ARG A CA 1
ATOM 2533 C C . ARG A 1 321 ? -31.141 -5.959 8.821 1.00 35.72 321 ARG A C 1
ATOM 2535 O O . ARG A 1 321 ? -30.921 -6.931 9.521 1.00 35.72 321 ARG A O 1
ATOM 2542 N N . ASP A 1 322 ? -31.298 -6.053 7.509 1.00 36.34 322 ASP A N 1
ATOM 2543 C CA . ASP A 1 322 ? -31.084 -7.298 6.765 1.00 36.34 322 ASP A CA 1
ATOM 2544 C C . ASP A 1 322 ? -30.675 -6.929 5.342 1.00 36.34 322 ASP A C 1
ATOM 2546 O O . ASP A 1 322 ? -31.317 -6.107 4.687 1.00 36.34 322 ASP A O 1
ATOM 2550 N N . ALA A 1 323 ? -29.551 -7.477 4.883 1.00 37.19 323 ALA A N 1
ATOM 2551 C CA . ALA A 1 323 ? -28.925 -7.121 3.619 1.00 37.19 323 ALA A CA 1
ATOM 2552 C C . ALA A 1 323 ? -29.826 -7.468 2.418 1.00 37.19 323 ALA A C 1
ATOM 2554 O O . ALA A 1 323 ? -29.728 -8.549 1.843 1.00 37.19 323 ALA A O 1
ATOM 2555 N N . GLN A 1 324 ? -30.663 -6.525 1.990 1.00 30.64 324 GLN A N 1
ATOM 2556 C CA . GLN A 1 324 ? -31.251 -6.521 0.656 1.00 30.64 324 GLN A CA 1
ATOM 2557 C C . GLN A 1 324 ? -30.919 -5.212 -0.055 1.00 30.64 324 GLN A C 1
ATOM 2559 O O . GLN A 1 324 ? -31.335 -4.124 0.338 1.00 30.64 324 GLN A O 1
ATOM 2564 N N . THR A 1 325 ? -30.135 -5.333 -1.125 1.00 34.47 325 THR A N 1
ATOM 2565 C CA . THR A 1 325 ? -29.881 -4.254 -2.076 1.00 34.47 325 THR A CA 1
ATOM 2566 C C . THR A 1 325 ? -31.135 -4.061 -2.920 1.00 34.47 325 THR A C 1
ATOM 2568 O O . THR A 1 325 ? -31.435 -4.893 -3.773 1.00 34.47 325 THR A O 1
ATOM 2571 N N . VAL A 1 326 ? -31.868 -2.971 -2.702 1.00 36.22 326 VAL A N 1
ATOM 2572 C CA . VAL A 1 326 ? -32.958 -2.573 -3.599 1.00 36.22 326 VAL A CA 1
ATOM 2573 C C . VAL A 1 326 ? -32.394 -1.557 -4.590 1.00 36.22 326 VAL A C 1
ATOM 2575 O O . VAL A 1 326 ? -32.022 -0.444 -4.220 1.00 36.22 326 VAL A O 1
ATOM 2578 N N . LEU A 1 327 ? -32.261 -1.974 -5.849 1.00 31.30 327 LEU A N 1
ATOM 2579 C CA . LEU A 1 327 ? -31.886 -1.105 -6.963 1.00 31.30 327 LEU A CA 1
ATOM 2580 C C . LEU A 1 327 ? -33.145 -0.409 -7.478 1.00 31.30 327 LEU A C 1
ATOM 2582 O O . LEU A 1 327 ? -33.993 -1.047 -8.100 1.00 31.30 327 LEU A O 1
ATOM 2586 N N . HIS A 1 328 ? -33.250 0.898 -7.254 1.00 34.19 328 HIS A N 1
ATOM 2587 C CA . HIS A 1 328 ? -34.241 1.714 -7.943 1.00 34.19 328 HIS A CA 1
ATOM 2588 C C . HIS A 1 328 ? -33.627 2.249 -9.234 1.00 34.19 328 HIS A C 1
ATOM 2590 O O . HIS A 1 328 ? -32.657 3.009 -9.215 1.00 34.19 328 HIS A O 1
ATOM 2596 N N . ARG A 1 329 ? -34.188 1.807 -10.360 1.00 24.25 329 ARG A N 1
ATOM 2597 C CA . ARG A 1 329 ? -33.889 2.336 -11.687 1.00 24.25 329 ARG A CA 1
ATOM 2598 C C . ARG A 1 329 ? -34.889 3.460 -11.951 1.00 24.25 329 ARG A C 1
ATOM 2600 O O . ARG A 1 329 ? -36.089 3.192 -11.947 1.00 24.25 329 ARG A O 1
ATOM 2607 N N . ALA A 1 330 ? -34.392 4.686 -12.083 1.00 32.12 330 ALA A N 1
ATOM 2608 C CA . ALA A 1 330 ? -35.148 5.768 -12.704 1.00 32.12 330 ALA A CA 1
ATOM 2609 C C . ALA A 1 330 ? -35.079 5.610 -14.227 1.00 32.12 330 ALA A C 1
ATOM 2611 O O . ALA A 1 330 ? -34.019 5.146 -14.714 1.00 32.12 330 ALA A O 1
#

Secondary str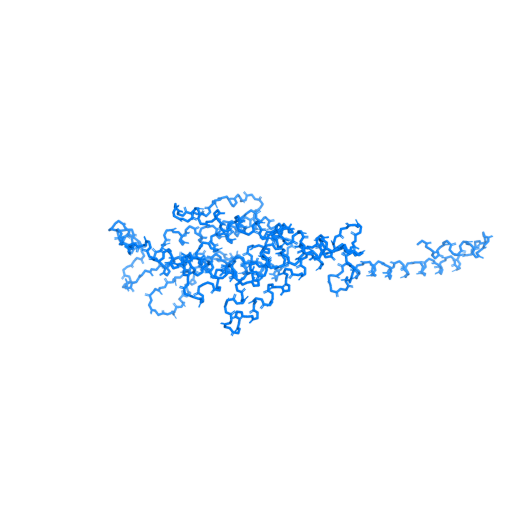ucture (DSSP, 8-state):
-HHHHHHHHHHTT---HHHHHHHHHHHHHHHHHHHHHHHHHTSTTT---SEETTEE-HHHHHHHHHHHHHHHHHHHHTT-HHHHHHHHHHHHHHHHHTT-HHHHHHHHHHHHHHHHHTT-HHHHHHHHHHHHHHHTT----GGGS-HHHHHHHHHHHHHHHHHHHHHHHHTT-HHHHHHHHHHHHHHHHHHH-TT-----PPPPPTTTHHHHHHHHHHHHHHHHHHHHHHHHHH-SS--HHHHHHHHHHHHHHH-THHHHHHHHHHHHHHHHPPP-PPPHHHHHHHHHHHHHT-SS---S-EEEEEEE-SS-EEEEEEESSS---EEEE-

Foldseek 3Di:
DVLVVVCCVVCVPDDDPVVNVVSVVVVVVVVVVVVVVVVVCLDPVPPPDQDDPNHGDPCNQQVQLVVLQVVLVVCVVVVVLLSSLLSLLLSLLSCVLSVVLLSNLVSLLSNLVSCVSVVLLVVSLLSLLVSLQSLQPPAAQLPPDDPVVSCVVLVSLCSSLQVSLVSCVVLVVNVLSVVSLVLNVLSVVSNHDVPRDSDDHRDDDPVSVVVNVVSVVVSNVLSVLVVLLVVLVPDPPDDPVSVVVNVVSVCVNPPSCPSVVSVVVSVVVVVPDDRDDDDVVVVVVQVVVCVVVDDDPDPFDWDWRWDDDPPATWTWIDGPDDDDTDTDGD

Sequence (330 aa):
MLVLAAREAVGNGVKDETFDAAAMRAACAVELIHAYSLVHDDMPCMDNDVLRRGKPTVHVQFGEAQALFNEGSTFYKTGRFEQALQCYQQALALRRQAGDREGEARSLSSLMRTLLSMNCPRLAIIYGKMSVMRSQGIRVNLSHFDKKTRKSYVGALRFRYLKLASILIDQGRYPEAQQVIGLLKRHEQASFTRNATGEGDVYLRHDEEPLVAKLTNITDEQATVGEKLQALDTKSPRSAEEEKLRQQLRAKWNHDYLPRYVVALESQLQKSTKPVHRSNKELDALEALRILLGDHDMQGTALLYTITEEDCLSAVQVKDRDAQTVLHRA